Protein AF-A0A368FFS7-F1 (afdb_monomer_lite)

Foldseek 3Di:
DDDDDDDDDDDDDDDDDDDDDDDDDDDDDDDDDDPDDPPPPPDPDDPPDPPPPPPPPDDDDPDDPVSVVVNVVVVCCVLQVQLPDDPPPPDDDQDDDDDDPDDFDQDPVRDTDHPDDDDSVVVVVVVVVCCCQAQADPPRRDRQWDWDDDDPWIWIAHPRPRDIDTGDDPDDVLVVVLVVCVVVVVLVVNLVSLVVCVVRPLPSLQVCLLVVLVSLLVVDDQDDDPSSLVNNLSSLVSHPDLVVLLVSLLCSLLPDDDPNSLVSSLVSVVVSPDPVCCVPPVPSLVCCQEVSLVSLVVVLVVVVVPPDPCSVRSVVSSVVSCVSVVVRNRDDPDD

Secondary structure (DSSP, 8-state):
---------------------------PPPP-------SS-S-------GGGSS---SPPP---HHHHHHHHHHHHHHH-TTTSSS-----PPPPP----SSPSSB-TTSPBP-SS---HHHHHHHHHHHHHHHTS-TTT--S-EEEEEETTEEEEEETTT--EEEE-----HHHHHHHHHHHTT-HHHHHHHHHHHHHH-TTHHHHHHHHHHHHHHHT--SS--HHHHHHHHHHHHT---HHHHHHHHHHHHHH---HHHHHHHHHHHHHH-SHHHHHH-HHHHHHHHHHHHHHHHHHHHHHHHTT-TTHHHHHHHHHHHHHHTTTS-------

Radius of gyration: 35.47 Å; chains: 1; bounding box: 82×76×101 Å

Sequence (335 aa):
MADDDLELNLGKKKKTKKVIKLDDDEPAPTPETVADDLVTIFSLGIGIGITNLIDATRPWPDYTYDECLTLVFNIMREKNPELSGEKKKFAMKPPECIFQGTTGSIDGNNCLIVKGRFQQKHFESVLRKYIKEYVMCHTCRSSDTQLTKDTRLFFLQCQTCGSRCSVTAIKSGFTAMLLEVIEKGNYEEALSITKTANQEEGGCLTSVAPDLIYRVAYCFGNQNNIQLKLLLIRLFDLLTSVPQKYRLCYELLTLRTSPLLTEVLVNQLGFLINEEFLEVYPELWEQICNDLPLKLERRLCERLASVDEELWFAIVEAAHVLAFFDKIPFRVPYK

InterPro domains:
  IPR002735 Translation initiation factor IF2/IF5 domain [PF01873] (101-164)
  IPR002735 Translation initiation factor IF2/IF5 domain [SM00653] (87-164)
  IPR016189 Translation initiation factor IF2/IF5, N-terminal [SSF100966] (62-137)
  IPR016190 Translation initiation factor IF2/IF5, zinc-binding [SSF75689] (134-169)
  IPR045196 Translation initiation factor IF2/IF5 [PTHR23001] (101-184)

Organism: Ancylostoma caninum (NCBI:txid29170)

Structure (mmCIF, N/CA/C/O backbone):
data_AF-A0A368FFS7-F1
#
_entry.id   AF-A0A368FFS7-F1
#
loop_
_atom_site.group_PDB
_atom_site.id
_atom_site.type_symbol
_atom_site.label_atom_id
_atom_site.label_alt_id
_atom_site.label_comp_id
_atom_site.label_asym_id
_atom_site.label_entity_id
_atom_site.label_seq_id
_atom_site.pdbx_PDB_ins_code
_atom_site.Cartn_x
_atom_site.Cartn_y
_atom_site.Cartn_z
_atom_site.occupancy
_atom_site.B_iso_or_equiv
_atom_site.auth_seq_id
_atom_site.auth_comp_id
_atom_site.auth_asym_id
_atom_site.auth_atom_id
_atom_site.pdbx_PDB_model_num
ATOM 1 N N . MET A 1 1 ? 16.318 53.739 11.684 1.00 37.59 1 MET A N 1
ATOM 2 C CA . MET A 1 1 ? 16.386 52.331 11.242 1.00 37.59 1 MET A CA 1
ATOM 3 C C . MET A 1 1 ? 17.695 51.823 11.811 1.00 37.59 1 MET A C 1
ATOM 5 O O . MET A 1 1 ? 18.722 52.318 11.383 1.00 37.59 1 MET A O 1
ATOM 9 N N . ALA A 1 2 ? 17.659 51.345 13.052 1.00 39.91 2 ALA A N 1
ATOM 10 C CA . ALA A 1 2 ? 17.318 49.975 13.448 1.00 39.91 2 ALA A CA 1
ATOM 11 C C . ALA A 1 2 ? 18.608 49.154 13.471 1.00 39.91 2 ALA A C 1
ATOM 13 O O . ALA A 1 2 ? 19.102 48.837 12.403 1.00 39.91 2 ALA A O 1
ATOM 14 N N . ASP A 1 3 ? 19.116 48.911 14.679 1.00 33.38 3 ASP A N 1
ATOM 15 C CA . ASP A 1 3 ? 19.899 47.735 15.054 1.00 33.38 3 ASP A CA 1
ATOM 16 C C . ASP A 1 3 ? 19.721 47.535 16.568 1.00 33.38 3 ASP A C 1
ATOM 18 O O . ASP A 1 3 ? 19.991 48.429 17.376 1.00 33.38 3 ASP A O 1
ATOM 22 N N . ASP A 1 4 ? 19.135 46.383 16.890 1.00 33.06 4 ASP A N 1
ATOM 23 C CA . ASP A 1 4 ? 18.976 45.789 18.213 1.00 33.06 4 ASP A CA 1
ATOM 24 C C . ASP A 1 4 ? 20.326 45.260 18.711 1.00 33.06 4 ASP A C 1
ATOM 26 O O . ASP A 1 4 ? 21.101 44.728 17.924 1.00 33.06 4 ASP A O 1
ATOM 30 N N . ASP A 1 5 ? 20.577 45.358 20.018 1.00 36.53 5 ASP A N 1
ATOM 31 C CA . ASP A 1 5 ? 20.986 44.213 20.842 1.00 36.53 5 ASP A CA 1
ATOM 32 C C . ASP A 1 5 ? 21.226 44.664 22.295 1.00 36.53 5 ASP A C 1
ATOM 34 O O . ASP A 1 5 ? 22.020 45.566 22.561 1.00 36.53 5 ASP A O 1
ATOM 38 N N . LEU A 1 6 ? 20.523 44.023 23.239 1.00 34.59 6 LEU A N 1
ATOM 39 C CA . LEU A 1 6 ? 21.085 43.320 24.408 1.00 34.59 6 LEU A CA 1
ATOM 40 C C . LEU A 1 6 ? 20.101 43.241 25.597 1.00 34.59 6 LEU A C 1
ATOM 42 O O . LEU A 1 6 ? 19.745 44.224 26.240 1.00 34.59 6 LEU A O 1
ATOM 46 N N . GLU A 1 7 ? 19.784 41.983 25.916 1.00 32.44 7 GLU A N 1
ATOM 47 C CA . GLU A 1 7 ? 19.538 41.426 27.254 1.00 32.44 7 GLU A CA 1
ATOM 48 C C . GLU A 1 7 ? 18.187 41.675 27.954 1.00 32.44 7 GLU A C 1
ATOM 50 O O . GLU A 1 7 ? 18.021 42.542 28.809 1.00 32.44 7 GLU A O 1
ATOM 55 N N . LEU A 1 8 ? 17.252 40.737 27.741 1.00 30.16 8 LEU A N 1
ATOM 56 C CA . LEU A 1 8 ? 16.171 40.446 28.689 1.00 30.16 8 LEU A CA 1
ATOM 57 C C . LEU A 1 8 ? 16.499 39.198 29.521 1.00 30.16 8 LEU A C 1
ATOM 59 O O . LEU A 1 8 ? 16.330 38.053 29.101 1.00 30.16 8 LEU A O 1
ATOM 63 N N . ASN A 1 9 ? 16.942 39.457 30.750 1.00 29.38 9 ASN A N 1
ATOM 64 C CA . ASN A 1 9 ? 17.103 38.497 31.837 1.00 29.38 9 ASN A CA 1
ATOM 65 C C . ASN A 1 9 ? 15.743 37.888 32.244 1.00 29.38 9 ASN A C 1
ATOM 67 O O . ASN A 1 9 ? 14.930 38.535 32.909 1.00 29.38 9 ASN A O 1
ATOM 71 N N . LEU A 1 10 ? 15.497 36.617 31.916 1.00 30.02 10 LEU A N 1
ATOM 72 C CA . LEU A 1 10 ? 14.365 35.856 32.458 1.00 30.02 10 LEU A CA 1
ATOM 73 C C . LEU A 1 10 ? 14.773 35.155 33.760 1.00 30.02 10 LEU A C 1
ATOM 75 O O . LEU A 1 10 ? 15.212 34.004 33.789 1.00 30.02 10 LEU A O 1
ATOM 79 N N . GLY A 1 11 ? 14.599 35.879 34.866 1.00 29.64 11 GLY A N 1
ATOM 80 C CA . GLY A 1 11 ? 14.743 35.358 36.221 1.00 29.64 11 GLY A CA 1
ATOM 81 C C . GLY A 1 11 ? 13.764 34.213 36.524 1.00 29.64 11 GLY A C 1
ATOM 82 O O . GLY A 1 11 ? 12.558 34.299 36.291 1.00 29.64 11 GLY A O 1
ATOM 83 N N . LYS A 1 12 ? 14.302 33.132 37.096 1.00 31.38 12 LYS A N 1
ATOM 84 C CA . LYS A 1 12 ? 13.586 31.932 37.553 1.00 31.38 12 LYS A CA 1
ATOM 85 C C . LYS A 1 12 ? 12.517 32.289 38.601 1.00 31.38 12 LYS A C 1
ATOM 87 O O . LYS A 1 12 ? 12.856 32.686 39.713 1.00 31.38 12 LYS A O 1
ATOM 92 N N . LYS A 1 13 ? 11.233 32.046 38.307 1.00 30.70 13 LYS A N 1
ATOM 93 C CA . LYS A 1 13 ? 10.156 32.006 39.318 1.00 30.70 13 LYS A CA 1
ATOM 94 C C . LYS A 1 13 ? 9.684 30.570 39.560 1.00 30.70 13 LYS A C 1
ATOM 96 O O . LYS A 1 13 ? 9.057 29.949 38.707 1.00 30.70 13 LYS A O 1
ATOM 101 N N . LYS A 1 14 ? 9.975 30.070 40.768 1.00 29.23 14 LYS A N 1
ATOM 102 C CA . LYS A 1 14 ? 9.338 28.906 41.413 1.00 29.23 14 LYS A CA 1
ATOM 103 C C . LYS A 1 14 ? 7.809 29.030 41.313 1.00 29.23 14 LYS A C 1
ATOM 105 O O . LYS A 1 14 ? 7.256 30.013 41.800 1.00 29.23 14 LYS A O 1
ATOM 110 N N . LYS A 1 15 ? 7.121 28.026 40.760 1.00 27.72 15 LYS A N 1
ATOM 111 C CA . LYS A 1 15 ? 5.670 27.851 40.950 1.00 27.72 15 LYS A CA 1
ATOM 112 C C . LYS A 1 15 ? 5.426 26.964 42.169 1.00 27.72 15 LYS A C 1
ATOM 114 O O . LYS A 1 15 ? 5.742 25.778 42.171 1.00 27.72 15 LYS A O 1
ATOM 119 N N . THR A 1 16 ? 4.888 27.579 43.211 1.00 26.72 16 THR A N 1
ATOM 120 C CA . THR A 1 16 ? 4.425 26.960 44.453 1.00 26.72 16 THR A CA 1
ATOM 121 C C . THR A 1 16 ? 3.081 26.255 44.230 1.00 26.72 16 THR A C 1
ATOM 123 O O . THR A 1 16 ? 2.231 26.751 43.491 1.00 26.72 16 THR A O 1
ATOM 126 N N . LYS A 1 17 ? 2.897 25.102 44.888 1.00 26.06 17 LYS A N 1
ATOM 127 C CA . LYS A 1 17 ? 1.634 24.351 45.017 1.00 26.06 17 LYS A CA 1
ATOM 128 C C . LYS A 1 17 ? 0.468 25.268 45.417 1.00 26.06 17 LYS A C 1
ATOM 130 O O . LYS A 1 17 ? 0.598 26.014 46.383 1.00 26.06 17 LYS A O 1
ATOM 135 N N . LYS A 1 18 ? -0.695 25.107 44.775 1.00 25.66 18 LYS A N 1
ATOM 136 C CA . LYS A 1 18 ? -1.997 25.447 45.370 1.00 25.66 18 LYS A CA 1
ATOM 137 C C . LYS A 1 18 ? -2.808 24.168 45.553 1.00 25.66 18 LYS A C 1
ATOM 139 O O . LYS A 1 18 ? -3.292 23.584 44.592 1.00 25.66 18 LYS A O 1
ATOM 144 N N . VAL A 1 19 ? -2.888 23.748 46.810 1.00 24.98 19 VAL A N 1
ATOM 145 C CA . VAL A 1 19 ? -3.969 22.931 47.358 1.00 24.98 19 VAL A CA 1
ATOM 146 C C . VAL A 1 19 ? -5.092 23.915 47.680 1.00 24.98 19 VAL A C 1
ATOM 148 O O . VAL A 1 19 ? -4.827 24.927 48.325 1.00 24.98 19 VAL A O 1
ATOM 151 N N . ILE A 1 20 ? -6.310 23.651 47.217 1.00 29.11 20 ILE A N 1
ATOM 152 C CA . ILE A 1 20 ? -7.513 24.317 47.717 1.00 29.11 20 ILE A CA 1
ATOM 153 C C . ILE A 1 20 ? -8.359 23.209 48.337 1.00 29.11 20 ILE A C 1
ATOM 155 O O . ILE A 1 20 ? -8.826 22.320 47.631 1.00 29.11 20 ILE A O 1
ATOM 159 N N . LYS A 1 21 ? -8.459 23.247 49.666 1.00 23.83 21 LYS A N 1
ATOM 160 C CA . LYS A 1 21 ? -9.537 22.638 50.439 1.00 23.83 21 LYS A CA 1
ATOM 161 C C . LYS A 1 21 ? -10.537 23.751 50.735 1.00 23.83 21 LYS A C 1
ATOM 163 O O . LYS A 1 21 ? -10.102 24.831 51.132 1.00 23.83 21 LYS A O 1
ATOM 168 N N . LEU A 1 22 ? -11.819 23.472 50.567 1.00 28.78 22 LEU A N 1
ATOM 169 C CA . LEU A 1 22 ? -12.886 24.110 51.324 1.00 28.78 22 LEU A CA 1
ATOM 170 C C . LEU A 1 22 ? -13.799 22.968 51.764 1.00 28.78 22 LEU A C 1
ATOM 172 O O . LEU A 1 22 ? -14.363 22.268 50.924 1.00 28.78 22 LEU A O 1
ATOM 176 N N . ASP A 1 23 ? -13.787 22.741 53.070 1.00 28.31 23 ASP A N 1
ATOM 177 C CA . ASP A 1 23 ? -14.760 21.952 53.806 1.00 28.31 23 ASP A CA 1
ATOM 178 C C . ASP A 1 23 ? -16.012 22.834 53.971 1.00 28.31 23 ASP A C 1
ATOM 180 O O . ASP A 1 23 ? -15.867 24.006 54.310 1.00 28.31 23 ASP A O 1
ATOM 184 N N . ASP A 1 24 ? -17.201 22.284 53.732 1.00 28.52 24 ASP A N 1
ATOM 185 C CA . ASP A 1 24 ? -18.453 22.734 54.349 1.00 28.52 24 ASP A CA 1
ATOM 186 C C . ASP A 1 24 ? -19.295 21.474 54.595 1.00 28.52 24 ASP A C 1
ATOM 188 O O . ASP A 1 24 ? -19.676 20.754 53.667 1.00 28.52 24 ASP A O 1
ATOM 192 N N . ASP A 1 25 ? -19.456 21.181 55.881 1.00 29.89 25 ASP A N 1
ATOM 193 C CA . ASP A 1 25 ? -20.206 20.080 56.475 1.00 29.89 25 ASP A CA 1
ATOM 194 C C . ASP A 1 25 ? -21.653 20.527 56.766 1.00 29.89 25 ASP A C 1
ATOM 196 O O . ASP A 1 25 ? -21.901 21.699 57.047 1.00 29.89 25 ASP A O 1
ATOM 200 N N . GLU A 1 26 ? -22.547 19.534 56.792 1.00 31.12 26 GLU A N 1
ATOM 201 C CA . GLU A 1 26 ? -23.946 19.518 57.272 1.00 31.12 26 GLU A CA 1
ATOM 202 C C . GLU A 1 26 ? -25.104 20.120 56.432 1.00 31.12 26 GLU A C 1
ATOM 204 O O . GLU A 1 26 ? -25.014 21.213 55.880 1.00 31.12 26 GLU A O 1
ATOM 209 N N . PRO A 1 27 ? -26.307 19.498 56.486 1.00 32.31 27 PRO A N 1
ATOM 210 C CA . PRO A 1 27 ? -26.568 18.058 56.470 1.00 32.31 27 PRO A CA 1
ATOM 211 C C . PRO A 1 27 ? -27.643 17.653 55.440 1.00 32.31 27 PRO A C 1
ATOM 213 O O . PRO A 1 27 ? -28.450 18.444 54.952 1.00 32.31 27 PRO A O 1
ATOM 216 N N . ALA A 1 28 ? -27.657 16.355 55.138 1.00 29.44 28 ALA A N 1
ATOM 217 C CA . ALA A 1 28 ? -28.712 15.684 54.391 1.00 29.44 28 ALA A CA 1
ATOM 218 C C . ALA A 1 28 ? -30.070 15.769 55.119 1.00 29.44 28 ALA A C 1
ATOM 220 O O . ALA A 1 28 ? -30.101 15.635 56.345 1.00 29.44 28 ALA A O 1
ATOM 221 N N . PRO A 1 29 ? -31.203 15.885 54.403 1.00 29.61 29 PRO A N 1
ATOM 222 C CA . PRO A 1 29 ? -32.498 15.617 55.004 1.00 29.61 29 PRO A CA 1
ATOM 223 C C . PRO A 1 29 ? -32.665 14.101 55.198 1.00 29.61 29 PRO A C 1
ATOM 225 O O . PRO A 1 29 ? -32.623 13.314 54.250 1.00 29.61 29 PRO A O 1
ATOM 228 N N . THR A 1 30 ? -32.824 13.703 56.456 1.00 28.00 30 THR A N 1
ATOM 229 C CA . THR A 1 30 ? -33.355 12.410 56.900 1.00 28.00 30 THR A CA 1
ATOM 230 C C . THR A 1 30 ? -34.881 12.352 56.706 1.00 28.00 30 THR A C 1
ATOM 232 O O . THR A 1 30 ? -35.508 13.369 56.407 1.00 28.00 30 THR A O 1
ATOM 235 N N . PRO A 1 31 ? -35.479 11.149 56.769 1.00 31.89 31 PRO A N 1
ATOM 236 C CA . PRO A 1 31 ? -36.656 10.792 55.995 1.00 31.89 31 PRO A CA 1
ATOM 237 C C . PRO A 1 31 ? -37.945 11.198 56.705 1.00 31.89 31 PRO A C 1
ATOM 239 O O . PRO A 1 31 ? -38.172 10.823 57.855 1.00 31.89 31 PRO A O 1
ATOM 242 N N . GLU A 1 32 ? -38.832 11.885 55.991 1.00 27.42 32 GLU A N 1
ATOM 243 C CA . GLU A 1 32 ? -40.229 11.953 56.400 1.00 27.42 32 GLU A CA 1
ATOM 244 C C . GLU A 1 32 ? -40.938 10.669 55.968 1.00 27.42 32 GLU A C 1
ATOM 246 O O . GLU A 1 32 ? -41.076 10.335 54.791 1.00 27.42 32 GLU A O 1
ATOM 251 N N . THR A 1 33 ? -41.356 9.917 56.977 1.00 30.56 33 THR A N 1
ATOM 252 C CA . THR A 1 33 ? -42.301 8.816 56.880 1.00 30.56 33 THR A CA 1
ATOM 253 C C . THR A 1 33 ? -43.654 9.330 56.390 1.00 30.56 33 THR A C 1
ATOM 255 O O . THR A 1 33 ? -44.398 9.935 57.157 1.00 30.56 33 THR A O 1
ATOM 258 N N . VAL A 1 34 ? -44.009 9.001 55.153 1.00 28.45 34 VAL A N 1
ATOM 259 C CA . VAL A 1 34 ? -45.397 8.718 54.771 1.00 28.45 34 VAL A CA 1
ATOM 260 C C . VAL A 1 34 ? -45.412 7.332 54.145 1.00 28.45 34 VAL A C 1
ATOM 262 O O . VAL A 1 34 ? -45.118 7.132 52.969 1.00 28.45 34 VAL A O 1
ATOM 265 N N . ALA A 1 35 ? -45.652 6.350 55.009 1.00 29.34 35 ALA A N 1
ATOM 266 C CA . ALA A 1 35 ? -46.140 5.058 54.580 1.00 29.34 35 ALA A CA 1
ATOM 267 C C . ALA A 1 35 ? -47.535 5.238 53.963 1.00 29.34 35 ALA A C 1
ATOM 269 O O . ALA A 1 35 ? -48.304 6.090 54.405 1.00 29.34 35 ALA A O 1
ATOM 270 N N . ASP A 1 36 ? -47.808 4.379 52.985 1.00 33.38 36 ASP A N 1
ATOM 271 C CA . ASP A 1 36 ? -49.132 3.986 52.509 1.00 33.38 36 ASP A CA 1
ATOM 272 C C . ASP A 1 36 ? -49.937 5.038 51.733 1.00 33.38 36 ASP A C 1
ATOM 274 O O . ASP A 1 36 ? -50.800 5.699 52.291 1.00 33.38 36 ASP A O 1
ATOM 278 N N . ASP A 1 37 ? -49.694 5.125 50.413 1.00 31.56 37 ASP A N 1
ATOM 279 C CA . ASP A 1 37 ? -50.786 5.248 49.420 1.00 31.56 37 ASP A CA 1
ATOM 280 C C . ASP A 1 37 ? -50.329 5.100 47.947 1.00 31.56 37 ASP A C 1
ATOM 282 O O . ASP A 1 37 ? -50.633 5.912 47.075 1.00 31.56 37 ASP A O 1
ATOM 286 N N . LEU A 1 38 ? -49.613 4.015 47.614 1.00 35.81 38 LEU A N 1
ATOM 287 C CA . LEU A 1 38 ? -49.393 3.622 46.205 1.00 35.81 38 LEU A CA 1
ATOM 288 C C . LEU A 1 38 ? -50.050 2.285 45.830 1.00 35.81 38 LEU A C 1
ATOM 290 O O . LEU A 1 38 ? -49.645 1.628 44.874 1.00 35.81 38 LEU A O 1
ATOM 294 N N . VAL A 1 39 ? -51.100 1.898 46.559 1.00 37.59 39 VAL A N 1
ATOM 295 C CA . VAL A 1 39 ? -51.976 0.769 46.192 1.00 37.59 39 VAL A CA 1
ATOM 296 C C . VAL A 1 39 ? -53.120 1.215 45.262 1.00 37.59 39 VAL A C 1
ATOM 298 O O . VAL A 1 39 ? -53.848 0.384 44.727 1.00 37.59 39 VAL A O 1
ATOM 301 N N . THR A 1 40 ? -53.228 2.508 44.940 1.00 35.12 40 THR A N 1
ATOM 302 C CA . THR A 1 40 ? -54.403 3.043 44.228 1.00 35.12 40 THR A CA 1
ATOM 303 C C . THR A 1 40 ? -54.058 3.821 42.956 1.00 35.12 40 THR A C 1
ATOM 305 O O . THR A 1 40 ? -54.685 4.825 42.647 1.00 35.12 40 THR A O 1
ATOM 308 N N . ILE A 1 41 ? -53.102 3.332 42.156 1.00 34.38 41 ILE A N 1
ATOM 309 C CA . ILE A 1 41 ? -53.074 3.597 40.699 1.00 34.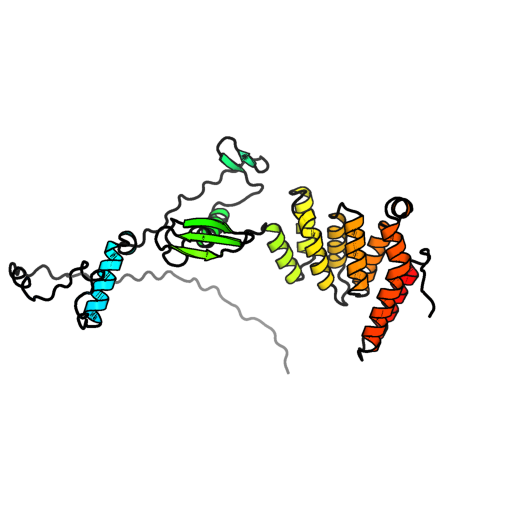38 41 ILE A CA 1
ATOM 310 C C . ILE A 1 41 ? -52.924 2.262 39.954 1.00 34.38 41 ILE A C 1
ATOM 312 O O . ILE A 1 41 ? -52.051 2.057 39.121 1.00 34.38 41 ILE A O 1
ATOM 316 N N . PHE A 1 42 ? -53.803 1.314 40.288 1.00 32.84 42 PHE A N 1
ATOM 317 C CA . PHE A 1 42 ? -53.992 0.060 39.552 1.00 32.84 42 PHE A CA 1
ATOM 318 C C . PHE A 1 42 ? -55.331 0.044 38.790 1.00 32.84 42 PHE A C 1
ATOM 320 O O . PHE A 1 42 ? -55.920 -1.010 38.566 1.00 32.84 42 PHE A O 1
ATOM 327 N N . SER A 1 43 ? -55.874 1.212 38.416 1.00 33.31 43 SER A N 1
ATOM 328 C CA . SER A 1 43 ? -57.173 1.301 37.718 1.00 33.31 43 SER A CA 1
ATOM 329 C C . SER A 1 43 ? -57.355 2.530 36.813 1.00 33.31 43 SER A C 1
ATOM 331 O O . SER A 1 43 ? -58.467 3.025 36.660 1.00 33.31 43 SER A O 1
ATOM 333 N N . LEU A 1 44 ? -56.301 2.985 36.131 1.00 32.00 44 LEU A N 1
ATOM 334 C CA . LEU A 1 44 ? -56.488 3.709 34.867 1.00 32.00 44 LEU A CA 1
ATOM 335 C C . LEU A 1 44 ? -56.294 2.713 33.729 1.00 32.00 44 LEU A C 1
ATOM 337 O O . LEU A 1 44 ? -55.186 2.413 33.294 1.00 32.00 44 LEU A O 1
ATOM 341 N N . GLY A 1 45 ? -57.416 2.123 33.323 1.00 36.97 45 GLY A N 1
ATOM 342 C CA . GLY A 1 45 ? -57.486 1.252 32.170 1.00 36.97 45 GLY A CA 1
ATOM 343 C C . GLY A 1 45 ? -57.159 2.023 30.901 1.00 36.97 45 GLY A C 1
ATOM 344 O O . GLY A 1 45 ? -57.966 2.821 30.453 1.00 36.97 45 GLY A O 1
ATOM 345 N N . ILE A 1 46 ? -56.004 1.724 30.320 1.00 36.53 46 ILE A N 1
ATOM 346 C CA . ILE A 1 46 ? -55.791 1.493 28.890 1.00 36.53 46 ILE A CA 1
ATOM 347 C C . ILE A 1 46 ? -54.659 0.465 28.839 1.00 36.53 46 ILE A C 1
ATOM 349 O O . ILE A 1 46 ? -53.635 0.613 29.501 1.00 36.53 46 ILE A O 1
ATOM 353 N N . GLY A 1 47 ? -54.877 -0.637 28.123 1.00 40.84 47 GLY A N 1
ATOM 354 C CA . GLY A 1 47 ? -53.938 -1.750 28.029 1.00 40.84 47 GLY A CA 1
ATOM 355 C C . GLY A 1 47 ? -52.649 -1.367 27.307 1.00 40.84 47 GLY A C 1
ATOM 356 O O . GLY A 1 47 ? -52.489 -1.670 26.126 1.00 40.84 47 GLY A O 1
ATOM 357 N N . ILE A 1 48 ? -51.702 -0.771 28.030 1.00 43.12 48 ILE A N 1
ATOM 358 C CA . ILE A 1 48 ? -50.304 -0.612 27.612 1.00 43.12 48 ILE A CA 1
ATOM 359 C C . ILE A 1 48 ? -49.594 -1.952 27.867 1.00 43.12 48 ILE A C 1
ATOM 361 O O . ILE A 1 48 ? -48.691 -2.087 28.687 1.00 43.12 48 ILE A O 1
ATOM 365 N N . GLY A 1 49 ? -50.102 -2.998 27.219 1.00 43.12 49 GLY A N 1
ATOM 366 C CA . GLY A 1 49 ? -49.515 -4.326 27.214 1.00 43.12 49 GLY A CA 1
ATOM 367 C C . GLY A 1 49 ? -48.598 -4.458 26.008 1.00 43.12 49 GLY A C 1
ATOM 368 O O . GLY A 1 49 ? -49.037 -4.288 24.871 1.00 43.12 49 GLY A O 1
ATOM 369 N N . ILE A 1 50 ? -47.342 -4.822 26.264 1.00 46.69 50 ILE A N 1
ATOM 370 C CA . ILE A 1 50 ? -46.290 -5.177 25.289 1.00 46.69 50 ILE A CA 1
ATOM 371 C C . ILE A 1 50 ? -46.776 -6.221 24.248 1.00 46.69 50 ILE A C 1
ATOM 373 O O . ILE A 1 50 ? -46.186 -6.383 23.184 1.00 46.69 50 ILE A O 1
ATOM 377 N N . THR A 1 51 ? -47.895 -6.894 24.519 1.00 48.78 51 THR A N 1
ATOM 378 C CA . THR A 1 51 ? -48.494 -7.976 23.732 1.00 48.78 51 THR A CA 1
ATOM 379 C C . THR A 1 51 ? -49.338 -7.541 22.528 1.00 48.78 51 THR A C 1
ATOM 381 O O . THR A 1 51 ? -49.720 -8.401 21.744 1.00 48.78 51 THR A O 1
ATOM 384 N N . ASN A 1 52 ? -49.638 -6.251 22.337 1.00 50.81 52 ASN A N 1
ATOM 385 C CA . ASN A 1 52 ? -50.633 -5.822 21.335 1.00 50.81 52 ASN A CA 1
ATOM 386 C C . ASN A 1 52 ? -50.060 -5.323 19.994 1.00 50.81 52 ASN A C 1
ATOM 388 O O . ASN A 1 52 ? -50.823 -4.865 19.150 1.00 50.81 52 ASN A O 1
ATOM 392 N N . LEU A 1 53 ? -48.744 -5.401 19.762 1.00 52.12 53 LEU A N 1
ATOM 393 C CA . LEU A 1 53 ? -48.143 -4.843 18.538 1.00 52.12 53 LEU A CA 1
ATOM 394 C C . LEU A 1 53 ? -48.222 -5.760 17.301 1.00 52.12 53 LEU A C 1
ATOM 396 O O . LEU A 1 53 ? -47.961 -5.291 16.197 1.00 52.12 53 LEU A O 1
ATOM 400 N N . ILE A 1 54 ? -48.550 -7.049 17.467 1.00 49.53 54 ILE A N 1
ATOM 401 C CA . ILE A 1 54 ? -48.481 -8.054 16.384 1.00 49.53 54 ILE A CA 1
ATOM 402 C C . ILE A 1 54 ? -49.881 -8.493 15.900 1.00 49.53 54 ILE A C 1
ATOM 404 O O . ILE A 1 54 ? -50.031 -8.844 14.734 1.00 49.53 54 ILE A O 1
ATOM 408 N N . ASP A 1 55 ? -50.927 -8.352 16.724 1.00 47.53 55 ASP A N 1
ATOM 409 C CA . ASP A 1 55 ? -52.304 -8.777 16.408 1.00 47.53 55 ASP A CA 1
ATOM 410 C C . ASP A 1 55 ? -53.248 -7.585 16.144 1.00 47.53 55 ASP A C 1
ATOM 412 O O . ASP A 1 55 ? -54.303 -7.431 16.767 1.00 47.53 55 ASP A O 1
ATOM 416 N N . ALA A 1 56 ? -52.878 -6.697 15.218 1.00 49.56 56 ALA A N 1
ATOM 417 C CA . ALA A 1 56 ? -53.647 -5.488 14.909 1.00 49.56 56 ALA A CA 1
ATOM 418 C C . ALA A 1 56 ? -54.939 -5.784 14.111 1.00 49.56 56 ALA A C 1
ATOM 420 O O . ALA A 1 56 ? -55.055 -5.468 12.931 1.00 49.56 56 ALA A O 1
ATOM 421 N N . THR A 1 57 ? -55.946 -6.375 14.762 1.00 51.28 57 THR A N 1
ATOM 422 C CA . THR A 1 57 ? -57.346 -6.370 14.282 1.00 51.28 57 THR A CA 1
ATOM 423 C C . THR A 1 57 ? -58.143 -5.176 14.826 1.00 51.28 57 THR A C 1
ATOM 425 O O . THR A 1 57 ? -59.310 -5.001 14.481 1.00 51.28 57 THR A O 1
ATOM 428 N N . ARG A 1 58 ? -57.539 -4.349 15.691 1.00 52.75 58 ARG A N 1
ATOM 429 C CA . ARG A 1 58 ? -58.150 -3.151 16.290 1.00 52.75 58 ARG A CA 1
ATOM 430 C C . ARG A 1 58 ? -57.423 -1.881 15.826 1.00 52.75 58 ARG A C 1
ATOM 432 O O . ARG A 1 58 ? -56.222 -1.955 15.569 1.00 52.75 58 ARG A O 1
ATOM 439 N N . PRO A 1 59 ? -58.126 -0.736 15.714 1.00 59.78 59 PRO A N 1
ATOM 440 C CA . PRO A 1 59 ? -57.498 0.542 15.394 1.00 59.78 59 PRO A CA 1
ATOM 441 C C . PRO A 1 59 ? -56.420 0.883 16.428 1.00 59.78 59 PRO A C 1
ATOM 443 O O . PRO A 1 59 ? -56.606 0.654 17.625 1.00 59.78 59 PRO A O 1
ATOM 446 N N . TRP A 1 60 ? -55.286 1.388 15.940 1.00 60.56 60 TRP A N 1
ATOM 447 C CA . TRP A 1 60 ? -54.142 1.758 16.766 1.00 60.56 60 TRP A CA 1
ATOM 448 C C . TRP A 1 60 ? -54.552 2.852 17.761 1.00 60.56 60 TRP A C 1
ATOM 450 O O . TRP A 1 60 ? -55.180 3.824 17.342 1.00 60.56 60 TRP A O 1
ATOM 460 N N . PRO A 1 61 ? -54.237 2.708 19.059 1.00 69.69 61 PRO A N 1
ATOM 461 C CA . PRO A 1 61 ? -54.444 3.780 20.024 1.00 69.69 61 PRO A CA 1
ATOM 462 C C . PRO A 1 61 ? -53.619 5.018 19.650 1.00 69.69 61 PRO A C 1
ATOM 464 O O . PRO A 1 61 ? -52.464 4.886 19.239 1.00 69.69 61 PRO A O 1
ATOM 467 N N . ASP A 1 62 ? -54.188 6.208 19.842 1.00 74.44 62 ASP A N 1
ATOM 468 C CA . ASP A 1 62 ? -53.463 7.474 19.708 1.00 74.44 62 ASP A CA 1
ATOM 469 C C . ASP A 1 62 ? -52.547 7.664 20.925 1.00 74.44 62 ASP A C 1
ATOM 471 O O . ASP A 1 62 ? -52.929 8.256 21.933 1.00 74.44 62 ASP A O 1
ATOM 475 N N . TYR A 1 63 ? -51.339 7.108 20.854 1.00 74.38 63 TYR A N 1
ATOM 476 C CA . TYR A 1 63 ? -50.328 7.279 21.894 1.00 74.38 63 TYR A CA 1
ATOM 477 C C . TYR A 1 63 ? -49.772 8.706 21.895 1.00 74.38 63 TYR A C 1
ATOM 479 O O . TYR A 1 63 ? -49.430 9.262 20.847 1.00 74.38 63 TYR A O 1
ATOM 487 N N . THR A 1 64 ? -49.590 9.277 23.083 1.00 85.44 64 THR A N 1
ATOM 488 C CA . THR A 1 64 ? -48.823 10.519 23.236 1.00 85.44 64 THR A CA 1
ATOM 489 C C . THR A 1 64 ? -47.320 10.261 23.058 1.00 85.44 64 THR A C 1
ATOM 491 O O . THR A 1 64 ? -46.845 9.126 23.169 1.00 85.44 64 THR A O 1
ATOM 494 N N . TYR A 1 65 ? -46.541 11.314 22.774 1.00 85.06 65 TYR A N 1
ATOM 495 C CA . TYR A 1 65 ? -45.085 11.197 22.603 1.00 85.06 65 TYR A CA 1
ATOM 496 C C . TYR A 1 65 ? -44.402 10.574 23.836 1.00 85.06 65 TYR A C 1
ATOM 498 O O . TYR A 1 65 ? -43.549 9.698 23.688 1.00 85.06 65 TYR A O 1
ATOM 506 N N . ASP A 1 66 ? -44.820 10.962 25.044 1.00 84.00 66 ASP A N 1
ATOM 507 C CA . ASP A 1 66 ? -44.234 10.487 26.305 1.00 84.00 66 ASP A CA 1
ATOM 508 C C . ASP A 1 66 ? -44.555 9.008 26.590 1.00 84.00 66 ASP A C 1
ATOM 510 O O . ASP A 1 66 ? -43.698 8.249 27.060 1.00 84.00 66 ASP A O 1
ATOM 514 N N . GLU A 1 67 ? -45.766 8.559 26.249 1.00 83.88 67 GLU A N 1
ATOM 515 C CA . GLU A 1 67 ? -46.161 7.148 26.339 1.00 83.88 67 GLU A CA 1
ATOM 516 C C . GLU A 1 67 ? -45.401 6.288 25.324 1.00 83.88 67 GLU A C 1
ATOM 518 O O . GLU A 1 67 ? -44.880 5.229 25.687 1.00 83.88 67 GLU A O 1
ATOM 523 N N . CYS A 1 68 ? -45.259 6.767 24.080 1.00 85.38 68 CYS A N 1
ATOM 524 C CA . CYS A 1 68 ? -44.423 6.119 23.065 1.00 85.38 68 CYS A CA 1
ATOM 525 C C . CYS A 1 68 ? -42.977 5.974 23.546 1.00 85.38 68 CYS A C 1
ATOM 527 O O . CYS A 1 68 ? -42.368 4.913 23.407 1.00 85.38 68 CYS A O 1
ATOM 529 N N . LEU A 1 69 ? -42.426 7.035 24.133 1.00 86.62 69 LEU A N 1
ATOM 530 C CA . LEU A 1 69 ? -41.052 7.070 24.615 1.00 86.62 69 LEU A CA 1
ATOM 531 C C . LEU A 1 69 ? -40.852 6.071 25.765 1.00 86.62 69 LEU A C 1
ATOM 533 O O . LEU A 1 69 ? -39.888 5.305 25.750 1.00 86.62 69 LEU A O 1
ATOM 537 N N . THR A 1 70 ? -41.800 5.992 26.700 1.00 83.69 70 THR A N 1
ATOM 538 C CA . THR A 1 70 ? -41.771 5.037 27.822 1.00 83.69 70 THR A CA 1
ATOM 539 C C . THR A 1 70 ? -41.856 3.587 27.335 1.00 83.69 70 THR A C 1
ATOM 541 O O . THR A 1 70 ? -41.092 2.732 27.789 1.00 83.69 70 THR A O 1
ATOM 544 N N . LEU A 1 71 ? -42.715 3.309 26.351 1.00 83.81 71 LEU A N 1
ATOM 545 C CA . LEU A 1 71 ? -42.795 2.010 25.674 1.00 83.81 71 LEU A CA 1
ATOM 546 C C . LEU A 1 71 ? -41.458 1.627 25.034 1.00 83.81 71 LEU A C 1
ATOM 548 O O . LEU A 1 71 ? -40.955 0.528 25.268 1.00 83.81 71 LEU A O 1
ATOM 552 N N . VAL A 1 72 ? -40.849 2.542 24.277 1.00 83.62 72 VAL A N 1
ATOM 553 C CA . VAL A 1 72 ? -39.563 2.302 23.609 1.00 83.62 72 VAL A CA 1
ATOM 554 C C . VAL A 1 72 ? -38.449 2.050 24.622 1.00 83.62 72 VAL A C 1
ATOM 556 O O . VAL A 1 72 ? -37.678 1.106 24.446 1.00 83.62 72 VAL A O 1
ATOM 559 N N . PHE A 1 73 ? -38.369 2.826 25.705 1.00 81.69 73 PHE A N 1
ATOM 560 C CA . PHE A 1 73 ? -37.372 2.594 26.751 1.00 81.69 73 PHE A CA 1
ATOM 561 C C . PHE A 1 73 ? -37.572 1.246 27.447 1.00 81.69 73 PHE A C 1
ATOM 563 O O . PHE A 1 73 ? -36.589 0.550 27.698 1.00 81.69 73 PHE A O 1
ATOM 570 N N . ASN A 1 74 ? -38.812 0.825 27.695 1.00 80.38 74 ASN A N 1
ATOM 571 C CA . ASN A 1 74 ? -39.094 -0.487 28.278 1.00 80.38 74 ASN A CA 1
ATOM 572 C C . ASN A 1 74 ? -38.690 -1.631 27.336 1.00 80.38 74 ASN A C 1
ATOM 574 O O . ASN A 1 74 ? -37.995 -2.550 27.770 1.00 80.38 74 ASN A O 1
ATOM 578 N N . ILE A 1 75 ? -38.998 -1.525 26.038 1.00 81.94 75 ILE A N 1
ATOM 579 C CA . ILE A 1 75 ? -38.538 -2.481 25.015 1.00 81.94 75 ILE A CA 1
ATOM 580 C C . ILE A 1 75 ? -37.006 -2.503 24.949 1.00 81.94 75 ILE A C 1
ATOM 582 O O . ILE A 1 75 ? -36.400 -3.571 24.859 1.00 81.94 75 ILE A O 1
ATOM 586 N N . MET A 1 76 ? -36.359 -1.337 25.030 1.00 72.94 76 MET A N 1
ATOM 587 C CA . MET A 1 76 ? -34.900 -1.227 25.008 1.00 72.94 76 MET A CA 1
ATOM 588 C C . MET A 1 76 ? -34.261 -1.929 26.214 1.00 72.94 76 MET A C 1
ATOM 590 O O . MET A 1 76 ? -33.235 -2.587 26.056 1.00 72.94 76 MET A O 1
ATOM 594 N N . ARG A 1 77 ? -34.877 -1.845 27.399 1.00 70.62 77 ARG A N 1
ATOM 595 C CA . ARG A 1 77 ? -34.423 -2.536 28.618 1.00 70.62 77 ARG A CA 1
ATOM 596 C C . ARG A 1 77 ? -34.652 -4.044 28.561 1.00 70.62 77 ARG A C 1
ATOM 598 O O . ARG A 1 77 ? -33.784 -4.798 28.987 1.00 70.62 77 ARG A O 1
ATOM 605 N N . GLU A 1 78 ? -35.792 -4.474 28.030 1.00 71.56 78 GLU A N 1
ATOM 606 C CA . GLU A 1 78 ? -36.179 -5.886 27.959 1.00 71.56 78 GLU A CA 1
ATOM 607 C C . GLU A 1 78 ? -35.380 -6.650 26.892 1.00 71.56 78 GLU A C 1
ATOM 609 O O . GLU A 1 78 ? -34.919 -7.765 27.130 1.00 71.56 78 GLU A O 1
ATOM 614 N N . LYS A 1 79 ? -35.153 -6.036 25.722 1.00 69.12 79 LYS A N 1
ATOM 615 C CA . LYS A 1 79 ? -34.392 -6.641 24.616 1.00 69.12 79 LYS A CA 1
ATOM 616 C C . LYS A 1 79 ? -32.880 -6.486 24.753 1.00 69.12 79 LYS A C 1
ATOM 618 O O . LYS A 1 79 ? -32.154 -7.272 24.156 1.00 69.12 79 LYS A O 1
ATOM 623 N N . ASN A 1 80 ? -32.402 -5.500 25.512 1.00 66.38 80 ASN A N 1
ATOM 624 C CA . ASN A 1 80 ? -30.976 -5.267 25.752 1.00 66.38 80 ASN A CA 1
ATOM 625 C C . ASN A 1 80 ? -30.699 -4.982 27.240 1.00 66.38 80 ASN A C 1
ATOM 627 O O . ASN A 1 80 ? -30.347 -3.853 27.603 1.00 66.38 80 ASN A O 1
ATOM 631 N N . PRO A 1 81 ? -30.797 -6.000 28.115 1.00 64.75 81 PRO A N 1
ATOM 632 C CA . PRO A 1 81 ? -30.578 -5.831 29.552 1.00 64.75 81 PRO A CA 1
ATOM 633 C C . PRO A 1 81 ? -29.170 -5.309 29.895 1.00 64.75 81 PRO A C 1
ATOM 635 O O . PRO A 1 81 ? -29.005 -4.588 30.877 1.00 64.75 81 PRO A O 1
ATOM 638 N N . GLU A 1 82 ? -28.161 -5.579 29.058 1.00 59.44 82 GLU A N 1
ATOM 639 C CA . GLU A 1 82 ? -26.792 -5.069 29.246 1.00 59.44 82 GLU A CA 1
ATOM 640 C C . GLU A 1 82 ? -26.588 -3.597 28.846 1.00 59.44 82 GLU A C 1
ATOM 642 O O . GLU A 1 82 ? -25.595 -2.986 29.241 1.00 59.44 82 GLU A O 1
ATOM 647 N N . LEU A 1 83 ? -27.514 -3.000 28.088 1.00 57.72 83 LEU A N 1
ATOM 648 C CA . LEU A 1 83 ? -27.424 -1.601 27.648 1.00 57.72 83 LEU A CA 1
ATOM 649 C C . LEU A 1 83 ? -28.017 -0.625 28.683 1.00 57.72 83 LEU A C 1
ATOM 651 O O . LEU A 1 83 ? -27.735 0.571 28.635 1.00 57.72 83 LEU A O 1
ATOM 655 N N . SER A 1 84 ? -28.830 -1.135 29.616 1.00 54.31 84 SER A N 1
ATOM 656 C CA . SER A 1 84 ? -29.536 -0.350 30.638 1.00 54.31 84 SER A CA 1
ATOM 657 C C . SER A 1 84 ? -28.794 -0.241 31.979 1.00 54.31 84 SER A C 1
ATOM 659 O O . SER A 1 84 ? -29.264 0.476 32.864 1.00 54.31 84 SER A O 1
ATOM 661 N N . GLY A 1 85 ? -27.677 -0.952 32.149 1.00 57.03 85 GLY A N 1
ATOM 662 C CA . GLY A 1 85 ? -26.805 -0.861 33.324 1.00 57.03 85 GLY A CA 1
ATOM 663 C C . GLY A 1 85 ? -25.595 0.045 33.086 1.00 57.03 85 GLY A C 1
ATOM 664 O O . GLY A 1 85 ? -25.290 0.405 31.947 1.00 57.03 85 GLY A O 1
ATOM 665 N N . GLU A 1 86 ? -24.888 0.411 34.164 1.00 55.28 86 GLU A N 1
ATOM 666 C CA . GLU A 1 86 ? -23.591 1.095 34.086 1.00 55.28 86 GLU A CA 1
ATOM 667 C C . GLU A 1 86 ? -22.718 0.439 33.012 1.00 55.28 86 GLU A C 1
ATOM 669 O O . GLU A 1 86 ? -22.474 -0.767 33.053 1.00 55.28 86 GLU A O 1
ATOM 674 N N . LYS A 1 87 ? -22.260 1.233 32.033 1.00 58.84 87 LYS A N 1
ATOM 675 C CA . LYS A 1 87 ? -21.419 0.761 30.926 1.00 58.84 87 LYS A CA 1
ATOM 676 C C . LYS A 1 87 ? -20.270 -0.060 31.506 1.00 58.84 87 LYS A C 1
ATOM 678 O O . LYS A 1 87 ? -19.354 0.528 32.088 1.00 58.84 87 LYS A O 1
ATOM 683 N N . LYS A 1 88 ? -20.309 -1.390 31.345 1.00 58.31 88 LYS A N 1
ATOM 684 C CA . LYS A 1 88 ? -19.216 -2.275 31.760 1.00 58.31 88 LYS A CA 1
ATOM 685 C C . LYS A 1 88 ? -17.947 -1.738 31.110 1.00 58.31 88 LYS A C 1
ATOM 687 O O . LYS A 1 88 ? -17.797 -1.749 29.888 1.00 58.31 88 LYS A O 1
ATOM 692 N N . LYS A 1 89 ? -17.056 -1.169 31.922 1.00 61.59 89 LYS A N 1
ATOM 693 C CA . LYS A 1 89 ? -15.770 -0.684 31.431 1.00 61.59 89 LYS A CA 1
ATOM 694 C C . LYS A 1 89 ? -15.001 -1.922 31.001 1.00 61.59 89 LYS A C 1
ATOM 696 O O . LYS A 1 89 ? -14.713 -2.771 31.838 1.00 61.59 89 LYS A O 1
ATOM 701 N N . PHE A 1 90 ? -14.698 -2.026 29.711 1.00 66.25 90 PHE A N 1
ATOM 702 C CA . PHE A 1 90 ? -13.812 -3.065 29.204 1.00 66.25 90 PHE A CA 1
ATOM 703 C C . PHE A 1 90 ? -12.493 -3.008 29.991 1.00 66.25 90 PHE A C 1
ATOM 705 O O . PHE A 1 90 ? -11.741 -2.035 29.886 1.00 66.25 90 PHE A O 1
ATOM 712 N N . ALA A 1 91 ? -12.259 -4.013 30.834 1.00 70.06 91 ALA A N 1
ATOM 713 C CA . ALA A 1 91 ? -11.101 -4.102 31.710 1.00 70.06 91 ALA A CA 1
ATOM 714 C C . ALA A 1 91 ? -10.177 -5.198 31.179 1.00 70.06 91 ALA A C 1
ATOM 716 O O . ALA A 1 91 ? -10.398 -6.385 31.397 1.00 70.06 91 ALA A O 1
ATOM 717 N N . MET A 1 92 ? -9.147 -4.788 30.443 1.00 75.12 92 MET A N 1
ATOM 718 C CA . MET A 1 92 ? -8.099 -5.694 29.984 1.00 75.12 92 MET A CA 1
ATOM 719 C C . MET A 1 92 ? -7.069 -5.894 31.097 1.00 75.12 92 MET A C 1
ATOM 721 O O . MET A 1 92 ? -6.665 -4.921 31.740 1.00 75.12 92 MET A O 1
ATOM 725 N N . LYS A 1 93 ? -6.590 -7.129 31.284 1.00 80.06 93 LYS A N 1
ATOM 726 C CA . LYS A 1 93 ? -5.396 -7.363 32.104 1.00 80.06 93 LYS A CA 1
ATOM 727 C C . LYS A 1 93 ? -4.198 -6.656 31.440 1.00 80.06 93 LYS A C 1
ATOM 729 O O . LYS A 1 93 ? -4.008 -6.827 30.234 1.00 80.06 93 LYS A O 1
ATOM 734 N N . PRO A 1 94 ? -3.394 -5.867 32.176 1.00 81.75 94 PRO A N 1
ATOM 735 C CA . PRO A 1 94 ? -2.206 -5.234 31.613 1.00 81.75 94 PRO A CA 1
ATOM 736 C C . PRO A 1 94 ? -1.270 -6.279 30.979 1.00 81.75 94 PRO A C 1
ATOM 738 O O . PRO A 1 94 ? -1.043 -7.321 31.599 1.00 81.75 94 PRO A O 1
ATOM 741 N N . PRO A 1 95 ? -0.725 -6.034 29.772 1.00 83.75 95 PRO A N 1
ATOM 742 C CA . PRO A 1 95 ? 0.165 -6.986 29.113 1.00 83.75 95 PRO A CA 1
ATOM 743 C C . PRO A 1 95 ? 1.482 -7.086 29.886 1.00 83.75 95 PRO A C 1
ATOM 745 O O . PRO A 1 95 ? 2.101 -6.066 30.171 1.00 83.75 95 PRO A O 1
ATOM 748 N N . GLU A 1 96 ? 1.929 -8.289 30.227 1.00 83.06 96 GLU A N 1
ATOM 749 C CA . GLU A 1 96 ? 3.223 -8.511 30.880 1.00 83.06 96 GLU A CA 1
ATOM 750 C C . GLU A 1 96 ? 4.308 -8.662 29.801 1.00 83.06 96 GLU A C 1
ATOM 752 O O . GLU A 1 96 ? 4.172 -9.474 28.888 1.00 83.06 96 GLU A O 1
ATOM 757 N N . CYS A 1 97 ? 5.371 -7.856 29.865 1.00 78.75 97 CYS A N 1
ATOM 758 C CA . CYS A 1 97 ? 6.466 -7.890 28.890 1.00 78.75 97 CYS A CA 1
ATOM 759 C C . CYS A 1 97 ? 7.751 -8.353 29.579 1.00 78.75 97 CYS A C 1
ATOM 761 O O . CYS A 1 97 ? 8.201 -7.716 30.531 1.00 78.75 97 CYS A O 1
ATOM 763 N N . ILE A 1 98 ? 8.356 -9.429 29.077 1.00 78.62 98 ILE A N 1
ATOM 764 C CA . ILE A 1 98 ? 9.614 -9.988 29.586 1.00 78.62 98 ILE A CA 1
ATOM 765 C C . ILE A 1 98 ? 10.659 -9.891 28.473 1.00 78.62 98 ILE A C 1
ATOM 767 O O . ILE A 1 98 ? 10.348 -10.101 27.303 1.00 78.62 98 ILE A O 1
ATOM 771 N N . PHE A 1 99 ? 11.899 -9.548 28.823 1.00 72.56 99 PHE A N 1
ATOM 772 C CA . PHE A 1 99 ? 12.993 -9.506 27.857 1.00 72.56 99 PHE A CA 1
ATOM 773 C C . PHE A 1 99 ? 13.548 -10.915 27.623 1.00 72.56 99 PHE A C 1
ATOM 775 O O . PHE A 1 99 ? 13.995 -11.570 28.563 1.00 72.56 99 PHE A O 1
ATOM 782 N N . GLN A 1 100 ? 13.550 -11.358 26.368 1.00 66.88 100 GLN A N 1
ATOM 783 C CA . GLN A 1 100 ? 14.185 -12.600 25.928 1.00 66.88 100 GLN A CA 1
ATOM 784 C C . GLN A 1 100 ? 15.145 -12.302 24.771 1.00 66.88 100 GLN A C 1
ATOM 786 O O . GLN A 1 100 ? 14.902 -11.411 23.961 1.00 66.88 100 GLN A O 1
ATOM 791 N N . GLY A 1 101 ? 16.264 -13.028 24.717 1.00 60.88 101 GLY A N 1
ATOM 792 C CA . GLY A 1 101 ? 17.310 -12.850 23.700 1.00 60.88 101 GLY A CA 1
ATOM 793 C C . GLY A 1 101 ? 17.034 -13.553 22.366 1.00 60.88 101 GLY A C 1
ATOM 794 O O . GLY A 1 101 ? 17.924 -13.609 21.522 1.00 60.88 101 GLY A O 1
ATOM 795 N N . THR A 1 102 ? 15.846 -14.130 22.183 1.00 57.78 102 THR A N 1
ATOM 796 C CA . THR A 1 102 ? 15.468 -14.917 21.006 1.00 57.78 102 THR A CA 1
ATOM 797 C C . THR A 1 102 ? 14.727 -14.070 19.974 1.00 57.78 102 THR A C 1
ATOM 799 O O . THR A 1 102 ? 14.014 -13.117 20.286 1.00 57.78 102 THR A O 1
ATOM 802 N N . THR A 1 103 ? 14.933 -14.400 18.704 1.00 51.81 103 THR A N 1
ATOM 803 C CA . THR A 1 103 ? 14.314 -13.718 17.570 1.00 51.81 103 THR A CA 1
ATOM 804 C C . THR A 1 103 ? 12.898 -14.245 17.323 1.00 51.81 103 THR A C 1
ATOM 806 O O . THR A 1 103 ? 12.633 -15.434 17.450 1.00 51.81 103 THR A O 1
ATOM 809 N N . GLY A 1 104 ? 11.984 -13.320 17.017 1.00 60.78 104 GLY A N 1
ATOM 810 C CA . GLY A 1 104 ? 10.537 -13.493 17.142 1.00 60.78 104 GLY A CA 1
ATOM 811 C C . GLY A 1 104 ? 9.898 -14.701 16.450 1.00 60.78 104 GLY A C 1
ATOM 812 O O . GLY A 1 104 ? 10.139 -14.969 15.276 1.00 60.78 104 GLY A O 1
ATOM 813 N N . SER A 1 105 ? 9.046 -15.373 17.226 1.00 70.44 105 SER A N 1
ATOM 814 C CA . SER A 1 105 ? 8.102 -16.445 16.898 1.00 70.44 105 SER A CA 1
ATOM 815 C C . SER A 1 105 ? 7.101 -16.551 18.065 1.00 70.44 105 SER A C 1
ATOM 817 O O . SER A 1 105 ? 7.283 -15.915 19.106 1.00 70.44 105 SER A O 1
ATOM 819 N N . ILE A 1 106 ? 6.042 -17.343 17.919 1.00 77.38 106 ILE A N 1
ATOM 820 C CA . ILE A 1 106 ? 5.239 -17.790 19.063 1.00 77.38 106 ILE A CA 1
ATOM 821 C C . ILE A 1 106 ? 6.023 -18.918 19.754 1.00 77.38 106 ILE A C 1
ATOM 823 O O . ILE A 1 106 ? 6.487 -19.839 19.082 1.00 77.38 106 ILE A O 1
ATOM 827 N N . ASP A 1 107 ? 6.229 -18.809 21.066 1.00 78.50 107 ASP A N 1
ATOM 828 C CA . ASP A 1 107 ? 6.878 -19.842 21.884 1.00 78.50 107 ASP A CA 1
ATOM 829 C C . ASP A 1 107 ? 5.947 -21.052 22.102 1.00 78.50 107 ASP A C 1
ATOM 831 O O . ASP A 1 107 ? 4.732 -20.949 21.925 1.00 78.50 107 ASP A O 1
ATOM 835 N N . GLY A 1 108 ? 6.480 -22.184 22.573 1.00 77.88 108 GLY A N 1
ATOM 836 C CA . GLY A 1 108 ? 5.695 -23.380 22.921 1.00 77.88 108 GLY A CA 1
ATOM 837 C C . GLY A 1 108 ? 4.621 -23.137 23.993 1.00 77.88 108 GLY A C 1
ATOM 838 O O . GLY A 1 108 ? 3.650 -23.884 24.079 1.00 77.88 108 GLY A O 1
ATOM 839 N N . ASN A 1 109 ? 4.751 -22.049 24.758 1.00 80.88 109 ASN A N 1
ATOM 840 C CA . ASN A 1 109 ? 3.769 -21.593 25.744 1.00 80.88 109 ASN A CA 1
ATOM 841 C C . ASN A 1 109 ? 2.765 -20.561 25.189 1.00 80.88 109 ASN A C 1
ATOM 843 O O . ASN A 1 109 ? 2.098 -19.877 25.964 1.00 80.88 109 ASN A O 1
ATOM 847 N N . ASN A 1 110 ? 2.661 -20.402 23.864 1.00 80.94 110 ASN A N 1
ATOM 848 C CA . ASN A 1 110 ? 1.835 -19.386 23.195 1.00 80.94 110 ASN A CA 1
ATOM 849 C C . ASN A 1 110 ? 2.180 -17.930 23.575 1.00 80.94 110 ASN A C 1
ATOM 851 O O . ASN A 1 110 ? 1.360 -17.022 23.423 1.00 80.94 110 ASN A O 1
ATOM 855 N N . CYS A 1 111 ? 3.402 -17.684 24.050 1.00 82.06 111 CYS A N 1
ATOM 856 C CA . CYS A 1 111 ? 3.908 -16.337 24.289 1.00 82.06 111 CYS A CA 1
ATOM 857 C C . CYS A 1 111 ? 4.446 -15.740 22.985 1.00 82.06 111 CYS A C 1
ATOM 859 O O . CYS A 1 111 ? 5.180 -16.395 22.247 1.00 82.06 111 CYS A O 1
ATOM 861 N N . LEU A 1 112 ? 4.106 -14.481 22.707 1.00 83.19 112 LEU A N 1
ATOM 862 C CA . LEU A 1 112 ? 4.620 -13.766 21.544 1.00 83.19 112 LEU A CA 1
ATOM 863 C C . LEU A 1 112 ? 6.036 -13.247 21.827 1.00 83.19 112 LEU A C 1
ATOM 865 O O . LEU A 1 112 ? 6.213 -12.375 22.680 1.00 83.19 112 LEU A O 1
ATOM 869 N N . ILE A 1 113 ? 7.029 -13.730 21.079 1.00 81.62 113 ILE A N 1
ATOM 870 C CA . ILE A 1 113 ? 8.393 -13.197 21.111 1.00 81.62 113 ILE A CA 1
ATOM 871 C C . ILE A 1 113 ? 8.494 -12.111 20.036 1.00 81.62 113 ILE A C 1
ATOM 873 O O . ILE A 1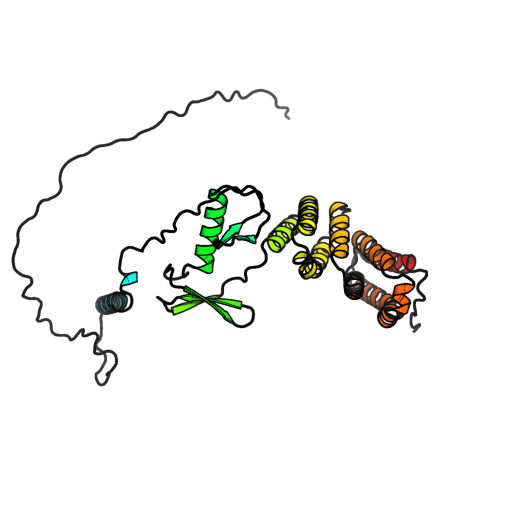 113 ? 8.328 -12.378 18.846 1.00 81.62 113 ILE A O 1
ATOM 877 N N . VAL A 1 114 ? 8.765 -10.871 20.447 1.00 77.56 114 VAL A N 1
ATOM 878 C CA . VAL A 1 114 ? 8.903 -9.717 19.544 1.00 77.56 114 VAL A CA 1
ATOM 879 C C . VAL A 1 114 ? 10.360 -9.266 19.525 1.00 77.56 114 VAL A C 1
ATOM 881 O O . VAL A 1 114 ? 10.958 -9.050 20.577 1.00 77.56 114 VAL A O 1
ATOM 884 N N . LYS A 1 115 ? 10.936 -9.093 18.329 1.00 75.69 115 LYS A N 1
ATOM 885 C CA . LYS A 1 115 ? 12.302 -8.573 18.172 1.00 75.69 115 LYS A CA 1
ATOM 886 C C . LYS A 1 115 ? 12.353 -7.097 18.564 1.00 75.69 115 LYS A C 1
ATOM 888 O O . LYS A 1 115 ? 11.707 -6.278 17.923 1.00 75.69 115 LYS A O 1
ATOM 893 N N . GLY A 1 116 ? 13.153 -6.753 19.571 1.00 73.69 116 GLY A N 1
ATOM 894 C CA . GLY A 1 116 ? 13.446 -5.365 19.936 1.00 73.69 116 GLY A CA 1
ATOM 895 C C . GLY A 1 116 ? 13.292 -5.069 21.426 1.00 73.69 116 GLY A C 1
ATOM 896 O O . GLY A 1 116 ? 12.851 -5.900 22.216 1.00 73.69 116 GLY A O 1
ATOM 897 N N . ARG A 1 117 ? 13.684 -3.855 21.828 1.00 76.12 117 ARG A N 1
ATOM 898 C CA . ARG A 1 117 ? 13.506 -3.359 23.201 1.00 76.12 117 ARG A CA 1
ATOM 899 C C . ARG A 1 117 ? 12.287 -2.452 23.256 1.00 76.12 117 ARG A C 1
ATOM 901 O O . ARG A 1 117 ? 12.356 -1.290 22.866 1.00 76.12 117 ARG A O 1
ATOM 908 N N . PHE A 1 118 ? 11.188 -2.971 23.787 1.00 81.88 118 PHE A N 1
ATOM 909 C CA . PHE A 1 118 ? 9.944 -2.224 23.927 1.00 81.88 118 PHE A CA 1
ATOM 910 C C . PHE A 1 118 ? 9.530 -2.122 25.389 1.00 81.88 118 PHE A C 1
ATOM 912 O O . PHE A 1 118 ? 9.643 -3.074 26.158 1.00 81.88 118 PHE A O 1
ATOM 919 N N . GLN A 1 119 ? 9.032 -0.949 25.771 1.00 81.75 119 GLN A N 1
ATOM 920 C CA . GLN A 1 119 ? 8.413 -0.752 27.075 1.00 81.75 119 GLN A CA 1
ATOM 921 C C . GLN A 1 119 ? 6.960 -1.234 27.043 1.00 81.75 119 GLN A C 1
ATOM 923 O O . GLN A 1 119 ? 6.281 -1.103 26.024 1.00 81.75 119 GLN A O 1
ATOM 928 N N . GLN A 1 120 ? 6.448 -1.689 28.190 1.00 83.88 120 GLN A N 1
ATOM 929 C CA . GLN A 1 120 ? 5.052 -2.118 28.360 1.00 83.88 120 GLN A CA 1
ATOM 930 C C . GLN A 1 120 ? 4.042 -1.067 27.861 1.00 83.88 120 GLN A C 1
ATOM 932 O O . GLN A 1 120 ? 3.049 -1.398 27.216 1.00 83.88 120 GLN A O 1
ATOM 937 N N . LYS A 1 121 ? 4.344 0.221 28.079 1.00 84.12 121 LYS A N 1
ATOM 938 C CA . LYS A 1 121 ? 3.519 1.353 27.627 1.00 84.12 121 LYS A CA 1
ATOM 939 C C . LYS A 1 121 ? 3.306 1.384 26.110 1.00 84.12 121 LYS A C 1
ATOM 941 O O . LYS A 1 121 ? 2.247 1.804 25.651 1.00 84.12 121 LYS A O 1
ATOM 946 N N . HIS A 1 122 ? 4.294 0.948 25.326 1.00 83.75 122 HIS A N 1
ATOM 947 C CA . HIS A 1 122 ? 4.176 0.922 23.867 1.00 83.75 122 HIS A CA 1
ATOM 948 C C . HIS A 1 122 ? 3.161 -0.134 23.423 1.00 83.75 122 HIS A C 1
ATOM 950 O O . HIS A 1 122 ? 2.277 0.171 22.622 1.00 83.75 122 HIS A O 1
ATOM 956 N N . PHE A 1 123 ? 3.219 -1.333 24.006 1.00 85.69 123 PHE A N 1
ATOM 957 C CA . PHE A 1 123 ? 2.251 -2.392 23.723 1.00 85.69 123 PHE A CA 1
ATOM 958 C C . PHE A 1 123 ? 0.842 -2.027 24.180 1.00 85.69 123 PHE A C 1
ATOM 960 O O . PHE A 1 123 ? -0.108 -2.247 23.434 1.00 85.69 123 PHE A O 1
ATOM 967 N N . GLU A 1 124 ? 0.695 -1.404 25.352 1.00 87.25 124 GLU A N 1
ATOM 968 C CA . GLU A 1 124 ? -0.613 -0.938 25.820 1.00 87.25 124 GLU A CA 1
ATOM 969 C C . GLU A 1 124 ? -1.248 0.052 24.829 1.00 87.25 124 GLU A C 1
ATOM 971 O O . GLU A 1 124 ? -2.429 -0.063 24.498 1.00 87.25 124 GLU A O 1
ATOM 976 N N . SER A 1 125 ? -0.459 0.997 24.307 1.00 86.75 125 SER A N 1
ATOM 977 C CA . SER A 1 125 ? -0.928 1.982 23.327 1.00 86.75 125 SER A CA 1
ATOM 978 C C . SER A 1 125 ? -1.410 1.326 22.028 1.00 86.75 125 SER A C 1
ATOM 980 O O . SER A 1 125 ? -2.482 1.666 21.518 1.00 86.75 125 SER A O 1
ATOM 982 N N . VAL A 1 126 ? -0.656 0.351 21.510 1.00 86.12 126 VAL A N 1
ATOM 983 C CA . VAL A 1 126 ? -1.013 -0.383 20.285 1.00 86.12 126 VAL A CA 1
ATOM 984 C C . VAL A 1 126 ? -2.260 -1.241 20.500 1.00 86.12 126 VAL A C 1
ATOM 986 O O . VAL A 1 126 ? -3.199 -1.156 19.707 1.00 86.12 126 VAL A O 1
ATOM 989 N N . LEU A 1 127 ? -2.323 -1.998 21.599 1.00 88.69 127 LEU A N 1
ATOM 990 C CA . LEU A 1 127 ? -3.485 -2.825 21.940 1.00 88.69 127 LEU A CA 1
ATOM 991 C C . LEU A 1 127 ? -4.746 -1.977 22.109 1.00 88.69 127 LEU A C 1
ATOM 993 O O . LEU A 1 127 ? -5.801 -2.332 21.591 1.00 88.69 127 LEU A O 1
ATOM 997 N N . ARG A 1 128 ? -4.642 -0.814 22.760 1.00 88.12 128 ARG A N 1
ATOM 998 C CA . ARG A 1 128 ? -5.776 0.102 22.936 1.00 88.12 128 ARG A CA 1
ATOM 999 C C . ARG A 1 128 ? -6.336 0.594 21.599 1.00 88.12 128 ARG A C 1
ATOM 1001 O O . ARG A 1 128 ? -7.555 0.687 21.458 1.00 88.12 128 ARG A O 1
ATOM 1008 N N . LYS A 1 129 ? -5.474 0.896 20.621 1.00 87.62 129 LYS A N 1
ATOM 1009 C CA . LYS A 1 129 ? -5.903 1.260 19.259 1.00 87.62 129 LYS A CA 1
ATOM 1010 C C . LYS A 1 129 ? -6.568 0.079 18.555 1.00 87.62 129 LYS A C 1
ATOM 1012 O O . LYS A 1 129 ? -7.647 0.249 17.999 1.00 87.62 129 LYS A O 1
ATOM 1017 N N . TYR A 1 130 ? -5.966 -1.107 18.643 1.00 89.06 130 TYR A N 1
ATOM 1018 C CA . TYR A 1 130 ? -6.506 -2.319 18.031 1.00 89.06 130 TYR A CA 1
ATOM 1019 C C . TYR A 1 130 ? -7.897 -2.669 18.571 1.00 89.06 130 TYR A C 1
ATOM 1021 O O . TYR A 1 130 ? -8.823 -2.883 17.798 1.00 89.06 130 TYR A O 1
ATOM 1029 N N . ILE A 1 131 ? -8.077 -2.639 19.893 1.00 89.62 131 ILE A N 1
ATOM 1030 C CA . ILE A 1 131 ? -9.362 -2.930 20.541 1.00 89.62 131 ILE A CA 1
ATOM 1031 C C . ILE A 1 131 ? -10.436 -1.936 20.099 1.00 89.62 131 ILE A C 1
ATOM 1033 O O . ILE A 1 131 ? -11.568 -2.326 19.829 1.00 89.62 131 ILE A O 1
ATOM 1037 N N . LYS A 1 132 ? -10.091 -0.651 19.999 1.00 88.75 132 LYS A N 1
ATOM 1038 C CA . LYS A 1 132 ? -11.042 0.385 19.591 1.00 88.75 132 LYS A CA 1
ATOM 1039 C C . LYS A 1 132 ? -11.542 0.209 18.158 1.00 88.75 132 LYS A C 1
ATOM 1041 O O . LYS A 1 132 ? -12.710 0.482 17.915 1.00 88.75 132 LYS A O 1
ATOM 1046 N N . GLU A 1 133 ? -10.674 -0.239 17.261 1.00 88.56 133 GLU A N 1
ATOM 1047 C CA . GLU A 1 133 ? -10.971 -0.337 15.831 1.00 88.56 133 GLU A CA 1
ATOM 1048 C C . GLU A 1 133 ? -11.532 -1.714 15.428 1.00 88.56 133 GLU A C 1
ATOM 1050 O O . GLU A 1 133 ? -12.425 -1.798 14.592 1.00 88.56 133 GLU A O 1
ATOM 1055 N N . TYR A 1 134 ? -11.038 -2.802 16.029 1.00 90.25 134 TYR A N 1
ATOM 1056 C CA . TYR A 1 134 ? -11.302 -4.172 15.563 1.00 90.25 134 TYR A CA 1
ATOM 1057 C C . TYR A 1 134 ? -12.050 -5.063 16.562 1.00 90.25 134 TYR A C 1
ATOM 1059 O O . TYR A 1 134 ? -12.405 -6.180 16.201 1.00 90.25 134 TYR A O 1
ATOM 1067 N N . VAL A 1 135 ? -12.278 -4.614 17.803 1.00 90.56 135 VAL A N 1
ATOM 1068 C CA . VAL A 1 135 ? -12.929 -5.430 18.853 1.00 90.56 135 VAL A CA 1
ATOM 1069 C C . VAL A 1 135 ? -14.179 -4.753 19.408 1.00 90.56 135 VAL A C 1
ATOM 1071 O O . VAL A 1 135 ? -15.194 -5.404 19.634 1.00 90.56 135 VAL A O 1
ATOM 1074 N N . MET A 1 136 ? -14.142 -3.443 19.643 1.00 90.44 136 MET A N 1
ATOM 1075 C CA . MET A 1 136 ? -15.294 -2.723 20.176 1.00 90.44 136 MET A CA 1
ATOM 1076 C C . MET A 1 136 ? -16.281 -2.366 19.068 1.00 90.44 136 MET A C 1
ATOM 1078 O O . MET A 1 136 ? -15.927 -1.777 18.043 1.00 90.44 136 MET A O 1
ATOM 1082 N N . CYS A 1 137 ? -17.559 -2.647 19.311 1.00 90.12 137 CYS A N 1
ATOM 1083 C CA . CYS A 1 137 ? -18.619 -2.155 18.445 1.00 90.12 137 CYS A CA 1
ATOM 1084 C C . CYS A 1 137 ? -18.620 -0.617 18.425 1.00 90.12 137 CYS A C 1
ATOM 1086 O O . CYS A 1 137 ? -18.577 0.039 19.467 1.00 90.12 137 CYS A O 1
ATOM 1088 N N . HIS A 1 138 ? -18.718 -0.024 17.238 1.00 88.69 138 HIS A N 1
ATOM 1089 C CA . HIS A 1 138 ? -18.668 1.430 17.080 1.00 88.69 138 HIS A CA 1
ATOM 1090 C C . HIS A 1 138 ? -19.950 2.119 17.578 1.00 88.69 138 HIS A C 1
ATOM 1092 O O . HIS A 1 138 ? -19.906 3.279 17.987 1.00 88.69 138 HIS A O 1
ATOM 1098 N N . THR A 1 139 ? -21.070 1.391 17.607 1.00 87.31 139 THR A N 1
ATOM 1099 C CA . THR A 1 139 ? -22.379 1.895 18.042 1.00 87.31 139 THR A CA 1
ATOM 1100 C C . THR A 1 139 ? -22.585 1.722 19.546 1.00 87.31 139 THR A C 1
ATOM 1102 O O . THR A 1 139 ? -22.815 2.698 20.257 1.00 87.31 139 THR A O 1
ATOM 1105 N N . CYS A 1 140 ? -22.476 0.491 20.056 1.00 85.81 140 CYS A N 1
ATOM 1106 C CA . CYS A 1 140 ? -22.795 0.174 21.455 1.00 85.81 140 CYS A CA 1
ATOM 1107 C C . CYS A 1 140 ? -21.567 -0.005 22.364 1.00 85.81 140 CYS A C 1
ATOM 1109 O O . CYS A 1 140 ? -21.729 -0.115 23.576 1.00 85.81 140 CYS A O 1
ATOM 1111 N N . ARG A 1 141 ? -20.343 -0.003 21.811 1.00 85.88 141 ARG A N 1
ATOM 1112 C CA . ARG A 1 141 ? -19.078 -0.250 22.537 1.00 85.88 141 ARG A CA 1
ATOM 1113 C C . ARG A 1 141 ? -19.012 -1.597 23.267 1.00 85.88 141 ARG A C 1
ATOM 1115 O O . ARG A 1 141 ? -18.185 -1.748 24.163 1.00 85.88 141 ARG A O 1
ATOM 1122 N N . SER A 1 142 ? -19.845 -2.568 22.886 1.00 85.38 142 SER A N 1
ATOM 1123 C CA . SER A 1 142 ? -19.721 -3.936 23.389 1.00 85.38 142 SER A CA 1
ATOM 1124 C C . SER A 1 142 ? -18.469 -4.612 22.827 1.00 85.38 142 SER A C 1
ATOM 1126 O O . SER A 1 142 ? -18.003 -4.277 21.731 1.00 85.38 142 SER A O 1
ATOM 1128 N N . SER A 1 143 ? -17.911 -5.542 23.602 1.00 86.81 143 SER A N 1
ATOM 1129 C CA . SER A 1 143 ? -16.787 -6.398 23.202 1.00 86.81 143 SER A CA 1
ATOM 1130 C C . SER A 1 143 ? -17.215 -7.623 22.396 1.00 86.81 143 SER A C 1
ATOM 1132 O O . SER A 1 143 ? -16.364 -8.280 21.804 1.00 86.81 143 SER A O 1
ATOM 1134 N N . ASP A 1 144 ? -18.515 -7.921 22.363 1.00 89.00 144 ASP A N 1
ATOM 1135 C CA . ASP A 1 144 ? -19.063 -9.117 21.723 1.00 89.00 144 ASP A CA 1
ATOM 1136 C C . ASP A 1 144 ? -19.250 -8.863 20.227 1.00 89.00 144 ASP A C 1
ATOM 1138 O O . ASP A 1 144 ? -20.352 -8.640 19.710 1.00 89.00 144 ASP A O 1
ATOM 1142 N N . THR A 1 145 ? -18.119 -8.820 19.529 1.00 91.31 145 THR A N 1
ATOM 1143 C CA . THR A 1 145 ? -18.048 -8.638 18.084 1.00 91.31 145 THR A CA 1
ATOM 1144 C C . THR A 1 145 ? -17.263 -9.768 17.427 1.00 91.31 145 THR A C 1
ATOM 1146 O O . THR A 1 145 ? -16.392 -10.395 18.029 1.00 91.31 145 THR A O 1
ATOM 1149 N N . GLN A 1 146 ? -17.589 -10.040 16.167 1.00 92.94 146 GLN A N 1
ATOM 1150 C CA . GLN A 1 146 ? -16.938 -11.046 15.346 1.00 92.94 146 GLN A CA 1
ATOM 1151 C C . GLN A 1 146 ? -16.455 -10.415 14.043 1.00 92.94 146 GLN A C 1
ATOM 1153 O O . GLN A 1 146 ? -17.205 -9.723 13.352 1.00 92.94 146 GLN A O 1
ATOM 1158 N N . LEU A 1 147 ? -15.193 -10.666 13.698 1.00 92.00 147 LEU A N 1
ATOM 1159 C CA . LEU A 1 147 ? -14.609 -10.222 12.441 1.00 92.00 147 LEU A CA 1
ATOM 1160 C C . LEU A 1 147 ? -14.867 -11.274 11.352 1.00 92.00 147 LEU A C 1
ATOM 1162 O O . LEU A 1 147 ? -14.468 -12.428 11.486 1.00 92.00 147 LEU A O 1
ATOM 1166 N N . THR A 1 148 ? -15.521 -10.872 10.267 1.00 90.50 148 THR A N 1
ATOM 1167 C CA . THR A 1 148 ? -15.854 -11.712 9.107 1.00 90.50 148 THR A CA 1
ATOM 1168 C C . THR A 1 148 ? -15.196 -11.150 7.850 1.00 90.50 148 THR A C 1
ATOM 1170 O O . THR A 1 148 ? -15.009 -9.940 7.718 1.00 90.50 148 THR A O 1
ATOM 1173 N N . LYS A 1 149 ? -14.792 -12.023 6.923 1.00 89.38 149 LYS A N 1
ATOM 1174 C CA . LYS A 1 149 ? -14.181 -11.623 5.650 1.00 89.38 149 LYS A CA 1
ATOM 1175 C C . LYS A 1 149 ? -15.144 -11.936 4.514 1.00 89.38 149 LYS A C 1
ATOM 1177 O O . LYS A 1 149 ? -15.317 -13.102 4.178 1.00 89.38 149 LYS A O 1
ATOM 1182 N N . ASP A 1 150 ? -15.663 -10.891 3.878 1.00 86.19 150 ASP A N 1
ATOM 1183 C CA . ASP A 1 150 ? -16.466 -11.016 2.664 1.00 86.19 150 ASP A CA 1
ATOM 1184 C C . ASP A 1 150 ? -15.673 -10.450 1.489 1.00 86.19 150 ASP A C 1
ATOM 1186 O O . ASP A 1 150 ? -15.415 -9.248 1.393 1.00 86.19 150 ASP A O 1
ATOM 1190 N N . THR A 1 151 ? -15.285 -11.332 0.567 1.00 85.56 151 THR A N 1
ATOM 1191 C CA . THR A 1 151 ? -14.439 -11.030 -0.599 1.00 85.56 151 THR A CA 1
ATOM 1192 C C . THR A 1 151 ? -13.055 -10.474 -0.213 1.00 85.56 151 THR A C 1
ATOM 1194 O O . THR A 1 151 ? -12.177 -11.225 0.219 1.00 85.56 151 THR A O 1
ATOM 1197 N N . ARG A 1 152 ? -12.835 -9.165 -0.383 1.00 82.19 152 ARG A N 1
ATOM 1198 C CA . ARG A 1 152 ? -11.586 -8.438 -0.103 1.00 82.19 152 ARG A CA 1
ATOM 1199 C C . ARG A 1 152 ? -11.679 -7.545 1.138 1.00 82.19 152 ARG A C 1
ATOM 1201 O O . ARG A 1 152 ? -10.656 -7.016 1.561 1.00 82.19 152 ARG A O 1
ATOM 1208 N N . LEU A 1 153 ? -12.874 -7.362 1.698 1.00 86.12 153 LEU A N 1
ATOM 1209 C CA . LEU A 1 153 ? -13.125 -6.454 2.814 1.00 86.12 153 LEU A CA 1
ATOM 1210 C C . LEU A 1 153 ? -13.366 -7.238 4.105 1.00 86.12 153 LEU A C 1
ATOM 1212 O O . LEU A 1 153 ? -13.908 -8.346 4.093 1.00 86.12 153 LEU A O 1
ATOM 1216 N N . PHE A 1 154 ? -12.964 -6.641 5.223 1.00 89.62 154 PHE A N 1
ATOM 1217 C CA . PHE A 1 154 ? -13.244 -7.160 6.554 1.00 89.62 154 PHE A CA 1
ATOM 1218 C C . PHE A 1 154 ? -14.444 -6.421 7.145 1.00 89.62 154 PHE A C 1
ATOM 1220 O O . PHE A 1 154 ? -14.567 -5.201 7.017 1.00 89.62 154 PHE A O 1
ATOM 1227 N N . PHE A 1 155 ? -15.328 -7.164 7.798 1.00 92.44 155 PHE A N 1
ATOM 1228 C CA . PHE A 1 155 ? -16.524 -6.649 8.446 1.00 92.44 155 PHE A CA 1
ATOM 1229 C C . PHE A 1 155 ? -16.536 -7.045 9.915 1.00 92.44 155 PHE A C 1
ATOM 1231 O O . PHE A 1 155 ? -16.379 -8.214 10.258 1.00 92.44 155 PHE A O 1
ATOM 1238 N N . LEU A 1 156 ? -16.760 -6.066 10.781 1.00 92.94 156 LEU A N 1
ATOM 1239 C CA . LEU A 1 156 ? -17.003 -6.260 12.198 1.00 92.94 156 LEU A CA 1
ATOM 1240 C C . LEU A 1 156 ? -18.513 -6.374 12.428 1.00 92.94 156 LEU A C 1
ATOM 1242 O O . LEU A 1 156 ? -19.256 -5.425 12.164 1.00 92.94 156 LEU A O 1
ATOM 1246 N N . GLN A 1 157 ? -18.966 -7.529 12.904 1.00 93.75 157 GLN A N 1
ATOM 1247 C CA . GLN A 1 157 ? -20.366 -7.799 13.218 1.00 93.75 157 GLN A CA 1
ATOM 1248 C C . GLN A 1 157 ? -20.555 -7.884 14.732 1.00 93.75 157 GLN A C 1
ATOM 1250 O O . GLN A 1 157 ? -19.926 -8.700 15.399 1.00 93.75 157 GLN A O 1
ATOM 1255 N N . CYS A 1 158 ? -21.421 -7.042 15.287 1.00 92.81 158 CYS A N 1
ATOM 1256 C CA . 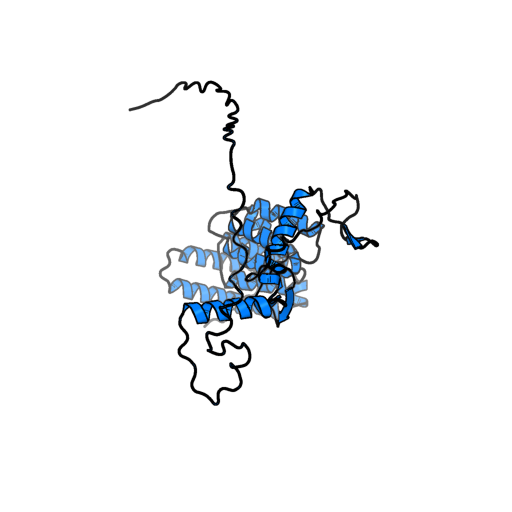CYS A 1 158 ? -21.740 -7.054 16.711 1.00 92.81 158 CYS A CA 1
ATOM 1257 C C . CYS A 1 158 ? -22.868 -8.045 17.012 1.00 92.81 158 CYS A C 1
ATOM 1259 O O . CYS A 1 158 ? -23.905 -8.012 16.352 1.00 92.81 158 CYS A O 1
ATOM 1261 N N . GLN A 1 159 ? -22.696 -8.876 18.040 1.00 89.62 159 GLN A N 1
ATOM 1262 C CA . GLN A 1 159 ? -23.717 -9.832 18.477 1.00 89.62 159 GLN A CA 1
ATOM 1263 C C . GLN A 1 159 ? -24.792 -9.183 19.363 1.00 89.62 159 GLN A C 1
ATOM 1265 O O . GLN A 1 159 ? -25.933 -9.627 19.351 1.00 89.62 159 GLN A O 1
ATOM 1270 N N . THR A 1 160 ? -24.464 -8.097 20.073 1.00 86.12 160 THR A N 1
ATOM 1271 C CA . THR A 1 160 ? -25.407 -7.391 20.959 1.00 86.12 160 THR A CA 1
ATOM 1272 C C . THR A 1 160 ? -26.402 -6.523 20.184 1.00 86.12 160 THR A C 1
ATOM 1274 O O . THR A 1 160 ? -27.605 -6.613 20.387 1.00 86.12 160 THR A O 1
ATOM 1277 N N . CYS A 1 161 ? -25.912 -5.661 19.284 1.00 86.00 161 CYS A N 1
ATOM 1278 C CA . CYS A 1 161 ? -26.758 -4.703 18.555 1.00 86.00 161 CYS A CA 1
ATOM 1279 C C . CYS A 1 161 ? -26.992 -5.068 17.082 1.00 86.00 161 CYS A C 1
ATOM 1281 O O . CYS A 1 161 ? -27.676 -4.332 16.377 1.00 86.00 161 CYS A O 1
ATOM 1283 N N . GLY A 1 162 ? -26.389 -6.155 16.588 1.00 86.31 162 GLY A N 1
ATOM 1284 C CA . GLY A 1 162 ? -26.509 -6.580 15.190 1.00 86.31 162 GLY A CA 1
ATOM 1285 C C . GLY A 1 162 ? -25.814 -5.663 14.177 1.00 86.31 162 GLY A C 1
ATOM 1286 O O . GLY A 1 162 ? -25.903 -5.911 12.976 1.00 86.31 162 GLY A O 1
ATOM 1287 N N . SER A 1 163 ? -25.117 -4.608 14.623 1.00 90.19 163 SER A N 1
ATOM 1288 C CA . SER A 1 163 ? -24.444 -3.672 13.721 1.00 90.19 163 SER A CA 1
ATOM 1289 C C . SER A 1 163 ? -23.375 -4.384 12.900 1.00 90.19 163 SER A C 1
ATOM 1291 O O . SER A 1 163 ? -22.543 -5.107 13.456 1.00 90.19 163 SER A O 1
ATOM 1293 N N . ARG A 1 164 ? -23.340 -4.099 11.600 1.00 91.62 164 ARG A N 1
ATOM 1294 C CA . ARG A 1 164 ? -22.288 -4.551 10.695 1.00 91.62 164 ARG A CA 1
ATOM 1295 C C . ARG A 1 164 ? -21.538 -3.340 10.157 1.00 91.62 164 ARG A C 1
ATOM 1297 O O . ARG A 1 164 ? -22.117 -2.520 9.450 1.00 91.62 164 ARG A O 1
ATOM 1304 N N . CYS A 1 165 ? -20.255 -3.241 10.480 1.00 89.88 165 CYS A N 1
ATOM 1305 C CA . CYS A 1 165 ? -19.392 -2.146 10.045 1.00 89.88 165 CYS A CA 1
ATOM 1306 C C . CYS A 1 165 ? -18.231 -2.701 9.220 1.00 89.88 165 CYS A C 1
ATOM 1308 O O . CYS A 1 165 ? -17.646 -3.719 9.579 1.00 89.88 165 CYS A O 1
ATOM 1310 N N . SER A 1 166 ? -17.885 -2.053 8.110 1.00 90.94 166 SER A N 1
ATOM 1311 C 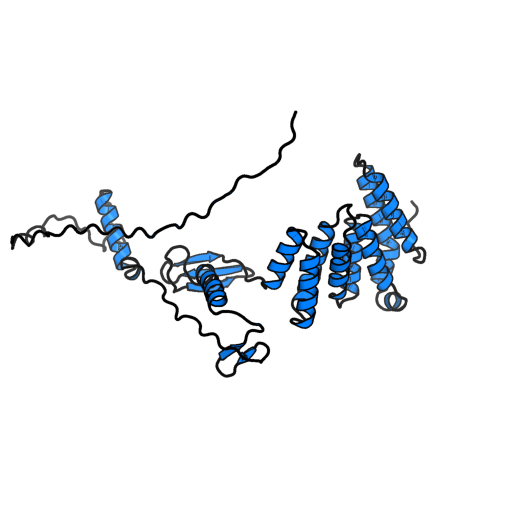CA . SER A 1 166 ? -16.653 -2.369 7.384 1.00 90.94 166 SER A CA 1
ATOM 1312 C C . SER A 1 166 ? -15.453 -1.808 8.141 1.00 90.94 166 SER A C 1
ATOM 1314 O O . SER A 1 166 ? -15.471 -0.632 8.504 1.00 90.94 166 SER A O 1
ATOM 1316 N N . VAL A 1 167 ? -14.409 -2.611 8.323 1.00 88.75 167 VAL A N 1
ATOM 1317 C CA . VAL A 1 167 ? -13.137 -2.168 8.908 1.00 88.75 167 VAL A CA 1
ATOM 1318 C C . VAL A 1 167 ? -12.033 -2.194 7.861 1.00 88.75 167 VAL A C 1
ATOM 1320 O O . VAL A 1 167 ? -12.095 -2.929 6.869 1.00 88.75 167 VAL A O 1
ATOM 1323 N N . THR A 1 168 ? -11.016 -1.360 8.066 1.00 82.62 168 THR A N 1
ATOM 1324 C CA . THR A 1 168 ? -9.870 -1.320 7.156 1.00 82.62 168 THR A CA 1
ATOM 1325 C C . THR A 1 168 ? -9.131 -2.656 7.170 1.00 82.62 168 THR A C 1
ATOM 1327 O O . THR A 1 168 ? -9.017 -3.325 8.195 1.00 82.62 168 THR A O 1
ATOM 1330 N N . ALA A 1 169 ? -8.642 -3.084 6.005 1.00 78.00 169 ALA A N 1
ATOM 1331 C CA . ALA A 1 169 ? -7.771 -4.246 5.955 1.00 78.00 169 ALA A CA 1
ATOM 1332 C C . ALA A 1 169 ? -6.475 -3.925 6.707 1.00 78.00 169 ALA A C 1
ATOM 1334 O O . ALA A 1 169 ? -5.878 -2.868 6.486 1.00 78.00 169 ALA A O 1
ATOM 1335 N N . ILE A 1 170 ? -6.033 -4.849 7.561 1.00 71.50 170 ILE A N 1
ATOM 1336 C CA . ILE A 1 170 ? -4.748 -4.741 8.250 1.00 71.50 170 ILE A CA 1
ATOM 1337 C C . ILE A 1 170 ? -3.656 -4.839 7.183 1.00 71.50 170 ILE A C 1
ATOM 1339 O O . ILE A 1 170 ? -3.287 -5.924 6.737 1.00 71.50 170 ILE A O 1
ATOM 1343 N N . LYS A 1 171 ? -3.177 -3.681 6.729 1.00 63.31 171 LYS A N 1
ATOM 1344 C CA . LYS A 1 171 ? -1.986 -3.578 5.888 1.00 63.31 171 LYS A CA 1
ATOM 1345 C C . LYS A 1 171 ? -0.776 -3.825 6.784 1.00 63.31 171 LYS A C 1
ATOM 1347 O O . LYS A 1 171 ? -0.739 -3.331 7.911 1.00 63.31 171 LYS A O 1
ATOM 1352 N N . SER A 1 172 ? 0.205 -4.581 6.302 1.00 60.94 172 SER A N 1
ATOM 1353 C CA . SER A 1 172 ? 1.495 -4.746 6.979 1.00 60.94 172 SER A CA 1
ATOM 1354 C C . SER A 1 172 ? 2.050 -3.369 7.358 1.00 60.94 172 SER A C 1
ATOM 1356 O O . SER A 1 172 ? 2.290 -2.541 6.482 1.00 60.94 172 SER A O 1
ATOM 1358 N N . GLY A 1 173 ? 2.221 -3.096 8.657 1.00 61.91 173 GLY A N 1
ATOM 1359 C CA . GLY A 1 173 ? 2.551 -1.753 9.163 1.00 61.91 173 GLY A CA 1
ATOM 1360 C C . GLY A 1 173 ? 3.823 -1.152 8.554 1.00 61.91 173 GLY A C 1
ATOM 1361 O O . GLY A 1 173 ? 3.919 0.063 8.400 1.00 61.91 173 GLY A O 1
ATOM 1362 N N . PHE A 1 174 ? 4.743 -2.010 8.113 1.00 65.62 174 PHE A N 1
ATOM 1363 C CA . PHE A 1 174 ? 5.956 -1.628 7.403 1.00 65.62 174 PHE A CA 1
ATOM 1364 C C . PHE A 1 174 ? 5.684 -0.811 6.126 1.00 65.62 174 PHE A C 1
ATOM 1366 O O . PHE A 1 174 ? 6.316 0.217 5.892 1.00 65.62 174 PHE A O 1
ATOM 1373 N N . THR A 1 175 ? 4.698 -1.213 5.318 1.00 65.50 175 THR A N 1
ATOM 1374 C CA . THR A 1 175 ? 4.391 -0.528 4.054 1.00 65.50 175 THR A CA 1
ATOM 1375 C C . THR A 1 175 ? 3.753 0.832 4.300 1.00 65.50 175 THR A C 1
ATOM 1377 O O . THR A 1 175 ? 4.033 1.777 3.578 1.00 65.50 175 THR A O 1
ATOM 1380 N N . ALA A 1 176 ? 2.912 0.949 5.332 1.00 67.88 176 ALA A N 1
ATOM 1381 C CA . ALA A 1 176 ? 2.279 2.215 5.694 1.00 67.88 176 ALA A CA 1
ATOM 1382 C C . ALA A 1 176 ? 3.307 3.233 6.211 1.00 67.88 176 ALA A C 1
ATOM 1384 O O . ALA A 1 176 ? 3.276 4.387 5.797 1.00 67.88 176 ALA A O 1
ATOM 1385 N N . MET A 1 177 ? 4.250 2.785 7.047 1.00 73.75 177 MET A N 1
ATOM 1386 C CA . MET A 1 177 ? 5.340 3.628 7.541 1.00 73.75 177 MET A CA 1
ATOM 1387 C C . MET A 1 177 ? 6.247 4.102 6.401 1.00 73.75 177 MET A C 1
ATOM 1389 O O . MET A 1 177 ? 6.547 5.288 6.309 1.00 73.75 177 MET A O 1
ATOM 1393 N N . LEU A 1 178 ? 6.647 3.199 5.500 1.00 77.12 178 LEU A N 1
ATOM 1394 C CA . LEU A 1 178 ? 7.496 3.558 4.365 1.00 77.12 178 LEU A CA 1
ATOM 1395 C C . LEU A 1 178 ? 6.802 4.558 3.424 1.00 77.12 178 LEU A C 1
ATOM 1397 O O . LEU A 1 178 ? 7.435 5.511 2.976 1.00 77.12 178 LEU A O 1
ATOM 1401 N N . LEU A 1 179 ? 5.504 4.374 3.162 1.00 77.25 179 LEU A N 1
ATOM 1402 C CA . LEU A 1 179 ? 4.716 5.296 2.339 1.00 77.25 179 LEU A CA 1
ATOM 1403 C C . LEU A 1 179 ? 4.611 6.691 2.965 1.00 77.25 179 LEU A C 1
ATOM 1405 O O . LEU A 1 179 ? 4.831 7.677 2.270 1.00 77.25 179 LEU A O 1
ATOM 1409 N N . GLU A 1 180 ? 4.348 6.780 4.270 1.00 78.94 180 GLU A N 1
ATOM 1410 C CA . GLU A 1 180 ? 4.261 8.063 4.977 1.00 78.94 180 GLU A CA 1
ATOM 1411 C C . GLU A 1 180 ? 5.590 8.840 4.923 1.00 78.94 180 GLU A C 1
ATOM 1413 O O . GLU A 1 180 ? 5.603 10.058 4.742 1.00 78.94 180 GLU A O 1
ATOM 1418 N N . VAL A 1 181 ? 6.722 8.142 5.044 1.00 81.94 181 VAL A N 1
ATOM 1419 C CA . VAL A 1 181 ? 8.061 8.748 4.967 1.00 81.94 181 VAL A CA 1
ATOM 1420 C C . VAL A 1 181 ? 8.370 9.252 3.549 1.00 81.94 181 VAL A C 1
ATOM 1422 O O . VAL A 1 181 ? 8.932 10.340 3.395 1.00 81.94 181 VAL A O 1
ATOM 1425 N N . ILE A 1 182 ? 7.962 8.504 2.516 1.00 82.19 182 ILE A N 1
ATOM 1426 C CA . ILE A 1 182 ? 8.104 8.908 1.106 1.00 82.19 182 ILE A CA 1
ATOM 1427 C C . ILE A 1 182 ? 7.247 10.146 0.807 1.00 82.19 182 ILE A C 1
ATOM 1429 O O . ILE A 1 182 ? 7.744 11.090 0.198 1.00 82.19 182 ILE A O 1
ATOM 1433 N N . GLU A 1 183 ? 5.997 10.187 1.278 1.00 80.50 183 GLU A N 1
ATOM 1434 C CA . GLU A 1 183 ? 5.094 11.337 1.092 1.00 80.50 183 GLU A CA 1
ATOM 1435 C C . GLU A 1 183 ? 5.606 12.606 1.790 1.00 80.50 183 GLU A C 1
ATOM 1437 O O . GLU A 1 183 ? 5.431 13.711 1.279 1.00 80.50 183 GLU A O 1
ATOM 1442 N N . LYS A 1 184 ? 6.300 12.460 2.926 1.00 81.50 184 LYS A N 1
ATOM 1443 C CA . LYS A 1 184 ? 6.963 13.571 3.632 1.00 81.50 184 LYS A CA 1
ATOM 1444 C C . LYS A 1 184 ? 8.280 14.020 2.985 1.00 81.50 184 LYS A C 1
ATOM 1446 O O . LYS A 1 184 ? 8.871 14.993 3.448 1.00 81.50 184 LYS A O 1
ATOM 1451 N N . GLY A 1 185 ? 8.757 13.327 1.949 1.00 80.44 185 GLY A N 1
ATOM 1452 C CA . GLY A 1 185 ? 9.999 13.651 1.241 1.00 80.44 185 GLY A CA 1
ATOM 1453 C C . GLY A 1 185 ? 11.283 13.295 1.998 1.00 80.44 185 GLY A C 1
ATOM 1454 O O . GLY A 1 185 ? 12.363 13.738 1.604 1.00 80.44 185 GLY A O 1
ATOM 1455 N N . ASN A 1 186 ? 11.204 12.496 3.069 1.00 84.94 186 ASN A N 1
ATOM 1456 C CA . ASN A 1 186 ? 12.374 12.109 3.859 1.00 84.94 186 ASN A CA 1
ATOM 1457 C C . ASN A 1 186 ? 13.012 10.812 3.322 1.00 84.94 186 ASN A C 1
ATOM 1459 O O . ASN A 1 186 ? 12.918 9.737 3.914 1.00 84.94 186 ASN A O 1
ATOM 1463 N N . TYR A 1 187 ? 13.645 10.892 2.150 1.00 83.62 187 TYR A N 1
ATOM 1464 C CA . TYR A 1 187 ? 14.132 9.705 1.430 1.00 83.62 187 TYR A CA 1
ATOM 1465 C C . TYR A 1 187 ? 15.303 8.979 2.111 1.00 83.62 187 TYR A C 1
ATOM 1467 O O . TYR A 1 187 ? 15.483 7.783 1.895 1.00 83.62 187 TYR A O 1
ATOM 1475 N N . GLU A 1 188 ? 16.084 9.667 2.946 1.00 82.88 188 GLU A N 1
ATOM 1476 C CA . GLU A 1 188 ? 17.176 9.052 3.714 1.00 82.88 188 GLU A CA 1
ATOM 1477 C C . GLU A 1 188 ? 16.633 8.059 4.752 1.00 82.88 188 GLU A C 1
ATOM 1479 O O . GLU A 1 188 ? 17.095 6.918 4.850 1.00 82.88 188 GLU A O 1
ATOM 1484 N N . GLU A 1 189 ? 15.580 8.464 5.463 1.00 82.50 189 GLU A N 1
ATOM 1485 C CA . GLU A 1 189 ? 14.864 7.604 6.397 1.00 82.50 189 GLU A CA 1
ATOM 1486 C C . GLU A 1 189 ? 14.229 6.415 5.658 1.00 82.50 189 GLU A C 1
ATOM 1488 O O . GLU A 1 189 ? 14.433 5.271 6.068 1.00 82.50 189 GLU A O 1
ATOM 1493 N N . ALA A 1 190 ? 13.578 6.640 4.508 1.00 83.19 190 ALA A N 1
ATOM 1494 C CA . ALA A 1 190 ? 13.008 5.568 3.680 1.00 83.19 190 ALA A CA 1
ATOM 1495 C C . ALA A 1 190 ? 14.068 4.552 3.205 1.00 83.19 190 ALA A C 1
ATOM 1497 O O . ALA A 1 190 ? 13.827 3.338 3.189 1.00 83.19 190 ALA A O 1
ATOM 1498 N N . LEU A 1 191 ? 15.266 5.026 2.854 1.00 83.94 191 LEU A N 1
ATOM 1499 C CA . LEU A 1 191 ? 16.386 4.171 2.467 1.00 83.94 191 LEU A CA 1
ATOM 1500 C C . LEU A 1 191 ? 16.902 3.342 3.655 1.00 83.94 191 LEU A C 1
ATOM 1502 O O . LEU A 1 191 ? 17.246 2.171 3.493 1.00 83.94 191 LEU A O 1
ATOM 1506 N N . SER A 1 192 ? 16.948 3.921 4.857 1.00 80.88 192 SER A N 1
ATOM 1507 C CA . SER A 1 192 ? 17.321 3.179 6.068 1.00 80.88 192 SER A CA 1
ATOM 1508 C C . SER A 1 192 ? 16.315 2.065 6.382 1.00 80.88 192 SER A C 1
ATOM 1510 O O . SER A 1 192 ? 16.714 0.925 6.620 1.00 80.88 192 SER A O 1
ATOM 1512 N N . ILE A 1 193 ? 15.019 2.366 6.259 1.00 79.31 193 ILE A N 1
ATOM 1513 C CA . ILE A 1 193 ? 13.905 1.448 6.521 1.00 79.31 193 ILE A CA 1
ATOM 1514 C C . ILE A 1 193 ? 13.904 0.280 5.523 1.00 79.31 193 ILE A C 1
ATOM 1516 O O . ILE A 1 193 ? 13.719 -0.876 5.896 1.00 79.31 193 ILE A O 1
ATOM 1520 N N . THR A 1 194 ? 14.153 0.550 4.241 1.00 79.56 194 THR A N 1
ATOM 1521 C CA . THR A 1 194 ? 14.251 -0.505 3.213 1.00 79.56 194 THR A CA 1
ATOM 1522 C C . THR A 1 194 ? 15.495 -1.382 3.381 1.00 79.56 194 THR A C 1
ATOM 1524 O O . THR A 1 194 ? 15.452 -2.574 3.072 1.00 79.56 194 THR A O 1
ATOM 1527 N N . LYS A 1 195 ? 16.602 -0.838 3.905 1.00 80.19 195 LYS A N 1
ATOM 1528 C CA . LYS A 1 195 ? 17.816 -1.613 4.214 1.00 80.19 195 LYS A CA 1
ATOM 1529 C C . LYS A 1 195 ? 17.613 -2.570 5.387 1.00 80.19 195 LYS A C 1
ATOM 1531 O O . LYS A 1 195 ? 18.009 -3.729 5.271 1.00 80.19 195 LYS A O 1
ATOM 1536 N N . THR A 1 196 ? 17.007 -2.111 6.481 1.00 72.19 196 THR A N 1
ATOM 1537 C CA . THR A 1 196 ? 16.748 -2.951 7.663 1.00 72.19 196 THR A CA 1
ATOM 1538 C C . THR A 1 196 ? 15.746 -4.058 7.353 1.00 72.19 196 THR A C 1
ATOM 1540 O O . THR A 1 196 ? 15.957 -5.212 7.717 1.00 72.19 196 THR A O 1
ATOM 1543 N N . ALA A 1 197 ? 14.707 -3.754 6.582 1.00 65.06 197 ALA A N 1
ATOM 1544 C CA . ALA A 1 197 ? 13.667 -4.725 6.269 1.00 65.06 197 ALA A CA 1
ATOM 1545 C C . ALA A 1 197 ? 14.145 -5.888 5.390 1.00 65.06 197 ALA A C 1
ATOM 1547 O O . ALA A 1 197 ? 13.671 -7.011 5.546 1.00 65.06 197 ALA A O 1
ATOM 1548 N N . ASN A 1 198 ? 15.145 -5.662 4.533 1.00 61.38 198 ASN A N 1
ATOM 1549 C CA . ASN A 1 198 ? 15.750 -6.739 3.749 1.00 61.38 198 ASN A CA 1
ATOM 1550 C C . ASN A 1 198 ? 16.579 -7.721 4.596 1.00 61.38 198 ASN A C 1
ATOM 1552 O O . ASN A 1 198 ? 16.829 -8.839 4.155 1.00 61.38 198 ASN A O 1
ATOM 1556 N N . GLN A 1 199 ? 17.018 -7.312 5.792 1.00 59.25 199 GLN A N 1
ATOM 1557 C CA . GLN A 1 199 ? 17.721 -8.187 6.734 1.00 59.25 199 GLN A CA 1
ATOM 1558 C C . GLN A 1 199 ? 16.749 -8.989 7.613 1.00 59.25 199 GLN A C 1
ATOM 1560 O O . GLN A 1 199 ? 17.104 -10.067 8.084 1.00 59.25 199 GLN A O 1
ATOM 1565 N N . GLU A 1 200 ? 15.533 -8.482 7.840 1.00 50.84 200 GLU A N 1
ATOM 1566 C CA . GLU A 1 200 ? 14.615 -9.026 8.847 1.00 50.84 200 GLU A CA 1
ATOM 1567 C C . GLU A 1 200 ? 13.381 -9.748 8.276 1.00 50.84 200 GLU A C 1
ATOM 1569 O O . GLU A 1 200 ? 12.893 -10.670 8.933 1.00 50.84 200 GLU A O 1
ATOM 1574 N N . GLU A 1 201 ? 12.907 -9.403 7.070 1.00 50.22 201 GLU A N 1
ATOM 1575 C CA . GLU A 1 201 ? 11.670 -9.935 6.470 1.00 50.22 201 GLU A CA 1
ATOM 1576 C C . GLU A 1 201 ? 11.804 -10.159 4.948 1.00 50.22 201 GLU A C 1
ATOM 1578 O O . GLU A 1 201 ? 11.281 -9.404 4.125 1.00 50.22 201 GLU A O 1
ATOM 1583 N N . GLY A 1 202 ? 12.485 -11.238 4.550 1.00 46.69 202 GLY A N 1
ATOM 1584 C CA . GLY A 1 202 ? 12.825 -11.572 3.154 1.00 46.69 202 GLY A CA 1
ATOM 1585 C C . GLY A 1 202 ? 11.672 -11.927 2.193 1.00 46.69 202 GLY A C 1
ATOM 1586 O O . GLY A 1 202 ? 11.888 -12.683 1.253 1.00 46.69 202 GLY A O 1
ATOM 1587 N N . GLY A 1 203 ? 10.454 -11.415 2.388 1.00 54.94 203 GLY A N 1
ATOM 1588 C CA . GLY A 1 203 ? 9.319 -11.696 1.491 1.00 54.94 203 GLY A CA 1
ATOM 1589 C C . GLY A 1 203 ? 8.194 -10.658 1.462 1.00 54.94 203 GLY A C 1
ATOM 1590 O O . GLY A 1 203 ? 7.427 -10.623 0.506 1.00 54.94 203 GLY A O 1
ATOM 1591 N N . CYS A 1 204 ? 8.090 -9.777 2.462 1.00 59.31 204 CYS A N 1
ATOM 1592 C CA . CYS A 1 204 ? 7.035 -8.756 2.495 1.00 59.31 204 CYS A CA 1
ATOM 1593 C C . CYS A 1 204 ? 7.305 -7.649 1.458 1.00 59.31 204 CYS A C 1
ATOM 1595 O O . CYS A 1 204 ? 6.450 -7.308 0.640 1.00 59.31 204 CYS A O 1
ATOM 1597 N N . LEU A 1 205 ? 8.547 -7.164 1.427 1.00 68.44 205 LEU A N 1
ATOM 1598 C CA . LEU A 1 205 ? 9.020 -6.100 0.542 1.00 68.44 205 LEU A CA 1
ATOM 1599 C C . LEU A 1 205 ? 8.918 -6.437 -0.948 1.00 68.44 205 LEU A C 1
ATOM 1601 O O . LEU A 1 205 ? 8.537 -5.578 -1.737 1.00 68.44 205 LEU A O 1
ATOM 1605 N N . THR A 1 206 ? 9.236 -7.670 -1.342 1.00 72.06 206 THR A N 1
ATOM 1606 C CA . THR A 1 206 ? 9.252 -8.079 -2.757 1.00 72.06 206 THR A CA 1
ATOM 1607 C C . THR A 1 206 ? 7.862 -8.002 -3.387 1.00 72.06 206 THR A C 1
ATOM 1609 O O . THR A 1 206 ? 7.733 -7.592 -4.537 1.00 72.06 206 THR A O 1
ATOM 1612 N N . SER A 1 207 ? 6.812 -8.307 -2.617 1.00 73.88 207 SER A N 1
ATOM 1613 C CA . SER A 1 207 ? 5.420 -8.212 -3.078 1.00 73.88 207 SER A CA 1
ATOM 1614 C C . SER A 1 207 ? 4.920 -6.771 -3.247 1.00 73.88 207 SER A C 1
ATOM 1616 O O . SER A 1 207 ? 4.026 -6.518 -4.052 1.00 73.88 207 SER A O 1
ATOM 1618 N N . VAL A 1 208 ? 5.508 -5.820 -2.515 1.00 78.56 208 VAL A N 1
ATOM 1619 C CA . VAL A 1 208 ? 5.077 -4.410 -2.474 1.00 78.56 208 VAL A CA 1
ATOM 1620 C C . VAL A 1 208 ? 5.993 -3.510 -3.313 1.00 78.56 208 VAL A C 1
ATOM 1622 O O . VAL A 1 208 ? 5.611 -2.398 -3.676 1.00 78.56 208 VAL A O 1
ATOM 1625 N N . ALA A 1 209 ? 7.182 -4.000 -3.674 1.00 82.31 209 ALA A N 1
ATOM 1626 C CA . ALA A 1 209 ? 8.182 -3.274 -4.448 1.00 82.31 209 ALA A CA 1
ATOM 1627 C C . ALA A 1 209 ? 7.630 -2.639 -5.741 1.00 82.31 209 ALA A C 1
ATOM 1629 O O . ALA A 1 209 ? 7.933 -1.467 -5.954 1.00 82.31 209 ALA A O 1
ATOM 1630 N N . PRO A 1 210 ? 6.778 -3.296 -6.560 1.00 85.25 210 PRO A N 1
ATOM 1631 C CA . PRO A 1 210 ? 6.231 -2.663 -7.763 1.00 85.25 210 PRO A CA 1
ATOM 1632 C C . PRO A 1 210 ? 5.422 -1.385 -7.480 1.00 85.25 210 PRO A C 1
ATOM 1634 O O . PRO A 1 210 ? 5.643 -0.370 -8.134 1.00 85.25 210 PRO A O 1
ATOM 1637 N N . ASP A 1 211 ? 4.528 -1.397 -6.481 1.00 82.88 211 ASP A N 1
ATOM 1638 C CA . ASP A 1 211 ? 3.709 -0.221 -6.123 1.00 82.88 211 ASP A CA 1
ATOM 1639 C C . ASP A 1 211 ? 4.583 0.922 -5.589 1.00 82.88 211 ASP A C 1
ATOM 1641 O O . ASP A 1 211 ? 4.410 2.086 -5.959 1.00 82.88 211 ASP A O 1
ATOM 1645 N N . LEU A 1 212 ? 5.580 0.581 -4.766 1.00 84.56 212 LEU A N 1
ATOM 1646 C CA . LEU A 1 212 ? 6.548 1.548 -4.252 1.00 84.56 212 LEU A CA 1
ATOM 1647 C C . LEU A 1 212 ? 7.388 2.163 -5.373 1.00 84.56 212 LEU A C 1
ATOM 1649 O O . LEU A 1 212 ? 7.621 3.366 -5.345 1.00 84.56 212 LEU A O 1
ATOM 1653 N N . ILE A 1 213 ? 7.801 1.376 -6.370 1.00 87.50 213 ILE A N 1
ATOM 1654 C CA . ILE A 1 213 ? 8.561 1.860 -7.530 1.00 87.50 213 ILE A CA 1
ATOM 1655 C C . ILE A 1 213 ? 7.760 2.915 -8.295 1.00 87.50 213 ILE A C 1
ATOM 1657 O O . ILE A 1 213 ? 8.300 3.990 -8.558 1.00 87.50 213 ILE A O 1
ATOM 1661 N N . TYR A 1 214 ? 6.476 2.669 -8.591 1.00 85.88 214 TYR A N 1
ATOM 1662 C CA . TYR A 1 214 ? 5.640 3.679 -9.248 1.00 85.88 214 TYR A CA 1
ATOM 1663 C C . TYR A 1 214 ? 5.537 4.948 -8.403 1.00 85.88 214 TYR A C 1
ATOM 1665 O O . TYR A 1 214 ? 5.804 6.038 -8.903 1.00 85.88 214 TYR A O 1
ATOM 1673 N N . ARG A 1 215 ? 5.208 4.828 -7.112 1.00 82.44 215 ARG A N 1
ATOM 1674 C CA . ARG A 1 215 ? 5.065 5.994 -6.224 1.00 82.44 215 ARG A CA 1
ATOM 1675 C C . ARG A 1 215 ? 6.354 6.804 -6.108 1.00 82.44 215 ARG A C 1
ATOM 1677 O O . ARG A 1 215 ? 6.315 8.022 -6.236 1.00 82.44 215 ARG A O 1
ATOM 1684 N N . VAL A 1 216 ? 7.492 6.136 -5.927 1.00 84.94 216 VAL A N 1
ATOM 1685 C CA . VAL A 1 216 ? 8.808 6.785 -5.862 1.00 84.94 216 VAL A CA 1
ATOM 1686 C C . VAL A 1 216 ? 9.145 7.445 -7.200 1.00 84.94 216 VAL A C 1
ATOM 1688 O O . VAL A 1 216 ? 9.633 8.572 -7.196 1.00 84.94 216 VAL A O 1
ATOM 1691 N N . ALA A 1 217 ? 8.816 6.820 -8.336 1.00 84.25 217 ALA A N 1
ATOM 1692 C CA . ALA A 1 217 ? 8.981 7.414 -9.665 1.00 84.25 217 ALA A CA 1
ATOM 1693 C C . ALA A 1 217 ? 8.147 8.700 -9.853 1.00 84.25 217 ALA A C 1
ATOM 1695 O O . ALA A 1 217 ? 8.614 9.648 -10.491 1.00 84.25 217 ALA A O 1
ATOM 1696 N N . TYR A 1 218 ? 6.950 8.786 -9.256 1.00 82.38 218 TYR A N 1
ATOM 1697 C CA . TYR A 1 218 ? 6.137 10.013 -9.263 1.00 82.38 218 TYR A CA 1
ATOM 1698 C C . TYR A 1 218 ? 6.759 11.153 -8.447 1.00 82.38 218 TYR A C 1
ATOM 1700 O O . TYR A 1 218 ? 6.580 12.320 -8.800 1.00 82.38 218 TYR A O 1
ATOM 1708 N N . CYS A 1 219 ? 7.537 10.833 -7.413 1.00 77.50 219 CYS A N 1
ATOM 1709 C CA . CYS A 1 219 ? 8.237 11.818 -6.590 1.00 77.50 219 CYS A CA 1
ATOM 1710 C C . CYS A 1 219 ? 9.465 12.439 -7.280 1.00 77.50 219 CYS A C 1
ATOM 1712 O O . CYS A 1 219 ? 9.993 13.437 -6.787 1.00 77.50 219 CYS A O 1
ATOM 1714 N N . PHE A 1 220 ? 9.929 11.895 -8.415 1.00 77.44 220 PHE A N 1
ATOM 1715 C CA . PHE A 1 220 ? 10.999 12.529 -9.188 1.00 77.44 220 PHE A CA 1
ATOM 1716 C C . PHE A 1 220 ? 10.491 13.838 -9.798 1.00 77.44 220 PHE A C 1
ATOM 1718 O O . PHE A 1 220 ? 9.659 13.832 -10.707 1.00 77.44 220 PHE A O 1
ATOM 1725 N N . GLY A 1 221 ? 11.008 14.953 -9.283 1.00 71.12 221 GLY A N 1
ATOM 1726 C CA . GLY A 1 221 ? 10.928 16.274 -9.905 1.00 71.12 221 GLY A CA 1
ATOM 1727 C C . GLY A 1 221 ? 12.231 16.640 -10.624 1.00 71.12 221 GLY A C 1
ATOM 1728 O O . GLY A 1 221 ? 13.065 15.779 -10.902 1.00 71.12 221 GLY A O 1
ATOM 1729 N N . ASN A 1 222 ? 12.431 17.936 -10.867 1.00 64.56 222 ASN A N 1
ATOM 1730 C CA . ASN A 1 222 ? 13.616 18.466 -11.562 1.00 64.56 222 ASN A CA 1
ATOM 1731 C C . ASN A 1 222 ? 14.846 18.635 -10.645 1.00 64.56 222 ASN A C 1
ATOM 1733 O O . ASN A 1 222 ? 15.929 18.982 -11.109 1.00 64.56 222 ASN A O 1
ATOM 1737 N N . GLN A 1 223 ? 14.698 18.398 -9.338 1.00 68.12 223 GLN A N 1
ATOM 1738 C CA . GLN A 1 223 ? 15.787 18.519 -8.368 1.00 68.12 223 GLN A CA 1
ATOM 1739 C C . GLN A 1 223 ? 16.575 17.212 -8.249 1.00 68.12 223 GLN A C 1
ATOM 1741 O O . GLN A 1 223 ? 16.005 16.135 -8.071 1.00 68.12 223 GLN A O 1
ATOM 1746 N N . ASN A 1 224 ? 17.905 17.313 -8.295 1.00 75.25 224 ASN A N 1
ATOM 1747 C CA . ASN A 1 224 ? 18.794 16.162 -8.185 1.00 75.25 224 ASN A CA 1
ATOM 1748 C C . ASN A 1 224 ? 18.903 15.676 -6.732 1.00 75.25 224 ASN A C 1
ATOM 1750 O O . ASN A 1 224 ? 19.745 16.148 -5.969 1.00 75.25 224 ASN A O 1
ATOM 1754 N N . ASN A 1 225 ? 18.055 14.721 -6.350 1.00 81.25 225 ASN A N 1
ATOM 1755 C CA . ASN A 1 225 ? 18.109 14.082 -5.041 1.00 81.25 225 ASN A CA 1
ATOM 1756 C C . ASN A 1 225 ? 18.787 12.704 -5.132 1.00 81.25 225 ASN A C 1
ATOM 1758 O O . ASN A 1 225 ? 18.215 11.742 -5.647 1.00 81.25 225 ASN A O 1
ATOM 1762 N N . ILE A 1 226 ? 20.009 12.605 -4.604 1.00 84.50 226 ILE A N 1
ATOM 1763 C CA . ILE A 1 226 ? 20.809 11.368 -4.624 1.00 84.50 226 ILE A CA 1
ATOM 1764 C C . ILE A 1 226 ? 20.115 10.250 -3.835 1.00 84.50 226 ILE A C 1
ATOM 1766 O O . ILE A 1 226 ? 20.105 9.101 -4.274 1.00 84.50 226 ILE A O 1
ATOM 1770 N N . GLN A 1 227 ? 19.486 10.579 -2.702 1.00 84.38 227 GLN A N 1
ATOM 1771 C CA . GLN A 1 227 ? 18.807 9.591 -1.858 1.00 84.38 227 GLN A CA 1
ATOM 1772 C C . GLN A 1 227 ? 17.598 8.983 -2.571 1.00 84.38 227 GLN A C 1
ATOM 1774 O O . GLN A 1 227 ? 17.364 7.782 -2.470 1.00 84.38 227 GLN A O 1
ATOM 1779 N N . LEU A 1 228 ? 16.879 9.787 -3.358 1.00 85.00 228 LEU A N 1
ATOM 1780 C CA . LEU A 1 228 ? 15.759 9.319 -4.174 1.00 85.00 228 LEU A CA 1
ATOM 1781 C C . LEU A 1 228 ? 16.218 8.345 -5.276 1.00 85.00 228 LEU A C 1
ATOM 1783 O O . LEU A 1 228 ? 15.592 7.302 -5.469 1.00 85.00 228 LEU A O 1
ATOM 1787 N N . LYS A 1 229 ? 17.343 8.638 -5.950 1.00 87.06 229 LYS A N 1
ATOM 1788 C CA . LYS A 1 229 ? 17.954 7.722 -6.934 1.00 87.06 229 LYS A CA 1
ATOM 1789 C C . LYS A 1 229 ? 18.351 6.394 -6.285 1.00 87.06 229 LYS A C 1
ATOM 1791 O O . LYS A 1 229 ? 18.002 5.333 -6.798 1.00 87.06 229 LYS A O 1
ATOM 1796 N N . LEU A 1 230 ? 19.038 6.450 -5.141 1.00 86.19 230 LEU A N 1
ATOM 1797 C CA . LEU A 1 230 ? 19.470 5.261 -4.399 1.00 86.19 230 LEU A CA 1
ATOM 1798 C C . LEU A 1 230 ? 18.287 4.427 -3.895 1.00 86.19 230 LEU A C 1
ATOM 1800 O O . LEU A 1 230 ? 18.345 3.200 -3.953 1.00 86.19 230 LEU A O 1
ATOM 1804 N N . LEU A 1 231 ? 17.213 5.076 -3.437 1.00 87.62 231 LEU A N 1
ATOM 1805 C CA . LEU A 1 231 ? 15.987 4.401 -3.016 1.00 87.62 231 LEU A CA 1
ATOM 1806 C C . LEU A 1 231 ? 15.348 3.649 -4.186 1.00 87.62 231 LEU A C 1
ATOM 1808 O O . LEU A 1 231 ? 15.020 2.474 -4.037 1.00 87.62 231 LEU A O 1
ATOM 1812 N N . LEU A 1 232 ? 15.221 4.289 -5.353 1.00 88.44 232 LEU A N 1
ATOM 1813 C CA . LEU A 1 232 ? 14.639 3.657 -6.537 1.00 88.44 232 LEU A CA 1
ATOM 1814 C C . LEU A 1 232 ? 15.474 2.458 -7.012 1.00 88.44 232 LEU A C 1
ATOM 1816 O O . LEU A 1 232 ? 14.917 1.383 -7.223 1.00 88.44 232 LEU A O 1
ATOM 1820 N N . ILE A 1 233 ? 16.801 2.611 -7.112 1.00 87.94 233 ILE A N 1
ATOM 1821 C CA . ILE A 1 233 ? 17.719 1.510 -7.459 1.00 87.94 233 ILE A CA 1
ATOM 1822 C C . ILE A 1 233 ? 17.541 0.350 -6.478 1.00 87.94 233 ILE A C 1
ATOM 1824 O O . ILE A 1 233 ? 17.369 -0.796 -6.888 1.00 87.94 233 ILE A O 1
ATOM 1828 N N . ARG A 1 234 ? 17.498 0.650 -5.175 1.00 86.50 234 ARG A N 1
ATOM 1829 C CA . ARG A 1 234 ? 17.339 -0.386 -4.159 1.00 86.50 234 ARG A CA 1
ATOM 1830 C C . ARG A 1 234 ? 16.005 -1.115 -4.280 1.00 86.50 234 ARG A C 1
ATOM 1832 O O . ARG A 1 234 ? 15.980 -2.323 -4.079 1.00 86.50 234 ARG A O 1
ATOM 1839 N N . LEU A 1 235 ? 14.914 -0.419 -4.599 1.00 86.56 235 LEU A N 1
ATOM 1840 C CA . LEU A 1 235 ? 13.612 -1.051 -4.822 1.00 86.56 235 LEU A CA 1
ATOM 1841 C C . LEU A 1 235 ? 13.625 -1.973 -6.049 1.00 86.56 235 LEU A C 1
ATOM 1843 O O . LEU A 1 235 ? 13.025 -3.046 -5.996 1.00 86.56 235 LEU A O 1
ATOM 1847 N N . PHE A 1 236 ? 14.340 -1.606 -7.117 1.00 86.94 236 PHE A N 1
ATOM 1848 C CA . PHE A 1 236 ? 14.545 -2.497 -8.261 1.00 86.94 236 PHE A CA 1
ATOM 1849 C C . PHE A 1 236 ? 15.361 -3.738 -7.886 1.00 86.94 236 PHE A C 1
ATOM 1851 O O . PHE A 1 236 ? 14.993 -4.832 -8.307 1.00 86.94 236 PHE A O 1
ATOM 1858 N N . ASP A 1 237 ? 16.393 -3.626 -7.044 1.00 85.62 237 ASP A N 1
ATOM 1859 C CA . ASP A 1 237 ? 17.167 -4.790 -6.573 1.00 85.62 237 ASP A CA 1
ATOM 1860 C C . ASP A 1 237 ? 16.309 -5.828 -5.832 1.00 85.62 237 ASP A C 1
ATOM 1862 O O . ASP A 1 237 ? 16.633 -7.015 -5.850 1.00 85.62 237 ASP A O 1
ATOM 1866 N N . LEU A 1 238 ? 15.209 -5.403 -5.197 1.00 83.19 238 LEU A N 1
ATOM 1867 C CA . LEU A 1 238 ? 14.271 -6.303 -4.513 1.00 83.19 238 LEU A CA 1
ATOM 1868 C C . LEU A 1 238 ? 13.498 -7.201 -5.481 1.00 83.19 238 LEU A C 1
ATOM 1870 O O . LEU A 1 238 ? 13.000 -8.253 -5.081 1.00 83.19 238 LEU A O 1
ATOM 1874 N N . LEU A 1 239 ? 13.369 -6.800 -6.7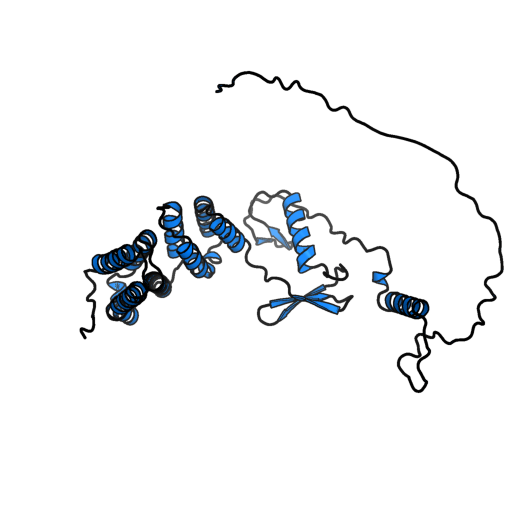45 1.00 83.06 239 LEU A N 1
ATOM 1875 C CA . LEU A 1 239 ? 12.680 -7.599 -7.746 1.00 83.06 239 LEU A CA 1
ATOM 1876 C C . LEU A 1 239 ? 13.603 -8.729 -8.217 1.00 83.06 239 LEU A C 1
ATOM 1878 O O . LEU A 1 239 ? 14.651 -8.506 -8.817 1.00 83.06 239 LEU A O 1
ATOM 1882 N N . THR A 1 240 ? 13.214 -9.974 -7.978 1.00 78.75 240 THR A N 1
ATOM 1883 C CA . THR A 1 240 ? 13.994 -11.141 -8.423 1.00 78.75 240 THR A CA 1
ATOM 1884 C C . THR A 1 240 ? 13.664 -11.549 -9.860 1.00 78.75 240 THR A C 1
ATOM 1886 O O . THR A 1 240 ? 14.485 -12.162 -10.534 1.00 78.75 240 THR A O 1
ATOM 1889 N N . SER A 1 241 ? 12.482 -11.177 -10.358 1.00 84.44 241 SER A N 1
ATOM 1890 C CA . SER A 1 241 ? 12.021 -11.510 -11.705 1.00 84.44 241 SER A CA 1
ATOM 1891 C C . SER A 1 241 ? 12.547 -10.516 -12.747 1.00 84.44 241 SER A C 1
ATOM 1893 O O . SER A 1 241 ? 12.170 -9.342 -12.753 1.00 84.44 241 SER A O 1
ATOM 1895 N N . VAL A 1 242 ? 13.386 -11.008 -13.665 1.00 83.12 242 VAL A N 1
ATOM 1896 C CA . VAL A 1 242 ? 13.931 -10.239 -14.800 1.00 83.12 242 VAL A CA 1
ATOM 1897 C C . VAL A 1 242 ? 12.819 -9.680 -15.711 1.00 83.12 242 VAL A C 1
ATOM 1899 O O . VAL A 1 242 ? 12.840 -8.475 -15.973 1.00 83.12 242 VAL A O 1
ATOM 1902 N N . PRO A 1 243 ? 11.785 -10.456 -16.109 1.00 83.56 243 PRO A N 1
ATOM 1903 C CA . PRO A 1 243 ? 10.666 -9.922 -16.893 1.00 83.56 243 PRO A CA 1
ATOM 1904 C C . PRO A 1 243 ? 9.888 -8.800 -16.196 1.00 83.56 243 PRO A C 1
ATOM 1906 O O . PRO A 1 243 ? 9.465 -7.844 -16.845 1.00 83.56 243 PRO A O 1
ATOM 1909 N N . GLN A 1 244 ? 9.700 -8.883 -14.874 1.00 84.81 244 GLN A N 1
ATOM 1910 C CA . GLN A 1 244 ? 8.994 -7.840 -14.120 1.00 84.81 244 GLN A CA 1
ATOM 1911 C C . GLN A 1 244 ? 9.808 -6.548 -14.044 1.00 84.81 244 GLN A C 1
ATOM 1913 O O . GLN A 1 244 ? 9.248 -5.471 -14.243 1.00 84.81 244 GLN A O 1
ATOM 1918 N N . LYS A 1 245 ? 11.124 -6.650 -13.811 1.00 86.88 245 LYS A N 1
ATOM 1919 C CA . LYS A 1 245 ? 12.036 -5.498 -13.855 1.00 86.88 245 LYS A CA 1
ATOM 1920 C C . LYS A 1 245 ? 11.995 -4.813 -15.218 1.00 86.88 245 LYS A C 1
ATOM 1922 O O . LYS A 1 245 ? 11.804 -3.602 -15.279 1.00 86.88 245 LYS A O 1
ATOM 1927 N N . TYR A 1 246 ? 12.107 -5.597 -16.293 1.00 86.56 246 TYR A N 1
ATOM 1928 C CA . TYR A 1 246 ? 12.021 -5.089 -17.659 1.00 86.56 246 TYR A CA 1
ATOM 1929 C C . TYR A 1 246 ? 10.703 -4.342 -17.893 1.00 86.56 246 TYR A C 1
ATOM 1931 O O . TYR A 1 246 ? 10.716 -3.181 -18.301 1.00 86.56 246 TYR A O 1
ATOM 1939 N N . ARG A 1 247 ? 9.570 -4.977 -17.568 1.00 85.69 247 ARG A N 1
ATOM 1940 C CA . ARG A 1 247 ? 8.241 -4.400 -17.789 1.00 85.69 247 ARG A CA 1
ATOM 1941 C C . ARG A 1 247 ? 8.046 -3.086 -17.036 1.00 85.69 247 ARG A C 1
ATOM 1943 O O . ARG A 1 247 ? 7.577 -2.126 -17.635 1.00 85.69 247 ARG A O 1
ATOM 1950 N N . LEU A 1 248 ? 8.442 -3.022 -15.764 1.00 87.00 248 LEU A N 1
ATOM 1951 C CA . LEU A 1 248 ? 8.338 -1.800 -14.961 1.00 87.00 248 LEU A CA 1
ATOM 1952 C C . LEU A 1 248 ? 9.217 -0.677 -15.515 1.00 87.00 248 LEU A C 1
ATOM 1954 O O . LEU A 1 248 ? 8.742 0.447 -15.658 1.00 87.00 248 LEU A O 1
ATOM 1958 N N . CYS A 1 249 ? 10.475 -0.963 -15.865 1.00 86.12 249 CYS A N 1
ATOM 1959 C CA . CYS A 1 249 ? 11.357 0.050 -16.440 1.00 86.12 249 CYS A CA 1
ATOM 1960 C C . CYS A 1 249 ? 10.849 0.555 -17.795 1.00 86.12 249 CYS A C 1
ATOM 1962 O O . CYS A 1 249 ? 10.846 1.760 -18.039 1.00 86.12 249 CYS A O 1
ATOM 1964 N N . TYR A 1 250 ? 10.395 -0.353 -18.659 1.00 84.25 250 TYR A N 1
ATOM 1965 C CA . TYR A 1 250 ? 9.859 -0.021 -19.976 1.00 84.25 250 TYR A CA 1
ATOM 1966 C C . TYR A 1 250 ? 8.555 0.790 -19.878 1.00 84.25 250 TYR A C 1
ATOM 1968 O O . TYR A 1 250 ? 8.400 1.809 -20.554 1.00 84.25 250 TYR A O 1
ATOM 1976 N N . GLU A 1 251 ? 7.624 0.392 -19.006 1.00 85.00 251 GLU A N 1
ATOM 1977 C CA . GLU A 1 251 ? 6.389 1.147 -18.766 1.00 85.00 251 GLU A CA 1
ATOM 1978 C C . GLU A 1 251 ? 6.689 2.534 -18.183 1.00 85.00 251 GLU A C 1
ATOM 1980 O O . GLU A 1 251 ? 6.157 3.526 -18.675 1.00 85.00 251 GLU A O 1
ATOM 1985 N N . LEU A 1 252 ? 7.591 2.646 -17.203 1.00 84.44 252 LEU A N 1
ATOM 1986 C CA . LEU A 1 252 ? 7.960 3.945 -16.635 1.00 84.44 252 LEU A CA 1
ATOM 1987 C C . LEU A 1 252 ? 8.628 4.861 -17.665 1.00 84.44 252 LEU A C 1
ATOM 1989 O O . LEU A 1 252 ? 8.223 6.015 -17.769 1.00 84.44 252 LEU A O 1
ATOM 1993 N N . LEU A 1 253 ? 9.573 4.356 -18.468 1.00 82.25 253 LEU A N 1
ATOM 1994 C CA . LEU A 1 253 ? 10.227 5.139 -19.526 1.00 82.25 253 LEU A CA 1
ATOM 1995 C C . LEU A 1 253 ? 9.250 5.637 -20.591 1.00 82.25 253 LEU A C 1
ATOM 1997 O O . LEU A 1 253 ? 9.426 6.733 -21.126 1.00 82.25 253 LEU A O 1
ATOM 2001 N N . THR A 1 254 ? 8.232 4.838 -20.911 1.00 77.00 254 THR A N 1
ATOM 2002 C CA . THR A 1 254 ? 7.247 5.189 -21.941 1.00 77.00 254 THR A CA 1
ATOM 2003 C C . THR A 1 254 ? 6.149 6.113 -21.412 1.00 77.00 254 THR A C 1
ATOM 2005 O O . THR A 1 254 ? 5.685 6.968 -22.163 1.00 77.00 254 THR A O 1
ATOM 2008 N N . LEU A 1 255 ? 5.780 6.018 -20.129 1.00 73.06 255 LEU A N 1
ATOM 2009 C CA . LEU A 1 255 ? 4.708 6.817 -19.519 1.00 73.06 255 LEU A CA 1
ATOM 2010 C C . LEU A 1 255 ? 5.170 8.173 -18.965 1.00 73.06 255 LEU A C 1
ATOM 2012 O O . LEU A 1 255 ? 4.396 9.130 -18.990 1.00 73.06 255 LEU A O 1
ATOM 2016 N N . ARG A 1 256 ? 6.397 8.285 -18.440 1.00 65.69 256 ARG A N 1
ATOM 2017 C CA . ARG A 1 256 ? 6.891 9.524 -17.815 1.00 65.69 256 ARG A CA 1
ATOM 2018 C C . ARG A 1 256 ? 8.401 9.643 -17.958 1.00 65.69 256 ARG A C 1
ATOM 2020 O O . ARG A 1 256 ? 9.128 8.695 -17.693 1.00 65.69 256 ARG A O 1
ATOM 2027 N N . THR A 1 257 ? 8.895 10.834 -18.265 1.00 63.19 257 THR A N 1
ATOM 2028 C CA . THR A 1 257 ? 10.330 11.115 -18.196 1.00 63.19 257 THR A CA 1
ATOM 2029 C C . THR A 1 257 ? 10.573 12.400 -17.430 1.00 63.19 257 THR A C 1
ATOM 2031 O O . THR A 1 257 ? 9.943 13.427 -17.669 1.00 63.19 257 THR A O 1
ATOM 2034 N N . SER A 1 258 ? 11.428 12.269 -16.421 1.00 72.44 258 SER A N 1
ATOM 2035 C CA . SER A 1 258 ? 12.266 13.352 -15.934 1.00 72.44 258 SER A CA 1
ATOM 2036 C C . SER A 1 258 ? 13.705 12.970 -16.282 1.00 72.44 258 SER A C 1
ATOM 2038 O O . SER A 1 258 ? 14.005 11.766 -16.354 1.00 72.44 258 SER A O 1
ATOM 2040 N N . PRO A 1 259 ? 14.630 13.923 -16.465 1.00 72.88 259 PRO A N 1
ATOM 2041 C CA . PRO A 1 259 ? 15.984 13.599 -16.912 1.00 72.88 259 PRO A CA 1
ATOM 2042 C C . PRO A 1 259 ? 16.692 12.683 -15.903 1.00 72.88 259 PRO A C 1
ATOM 2044 O O . PRO A 1 259 ? 17.408 11.756 -16.272 1.00 72.88 259 PRO A O 1
ATOM 2047 N N . LEU A 1 260 ? 16.395 12.886 -14.617 1.00 79.50 260 LEU A N 1
ATOM 2048 C CA . LEU A 1 260 ? 16.950 12.135 -13.495 1.00 79.50 260 LEU A CA 1
ATOM 2049 C C . LEU A 1 260 ? 16.349 10.731 -13.355 1.00 79.50 260 LEU A C 1
ATOM 2051 O O . LEU A 1 260 ? 17.063 9.802 -12.984 1.00 79.50 260 LEU A O 1
ATOM 2055 N N . LEU A 1 261 ? 15.051 10.569 -13.631 1.00 83.06 261 LEU A N 1
ATOM 2056 C CA . LEU A 1 261 ? 14.405 9.256 -13.635 1.00 83.06 261 LEU A CA 1
ATOM 2057 C C . LEU A 1 261 ? 14.876 8.435 -14.840 1.00 83.06 261 LEU A C 1
ATOM 2059 O O . LEU A 1 261 ? 15.205 7.261 -14.692 1.00 83.06 261 LEU A O 1
ATOM 2063 N N . THR A 1 262 ? 14.961 9.071 -16.010 1.00 82.62 262 THR A N 1
ATOM 2064 C CA . THR A 1 262 ? 15.418 8.451 -17.262 1.00 82.62 262 THR A CA 1
ATOM 2065 C C . THR A 1 262 ? 16.822 7.879 -17.103 1.00 82.62 262 THR A C 1
ATOM 2067 O O . THR A 1 262 ? 17.047 6.726 -17.449 1.00 82.62 262 THR A O 1
ATOM 2070 N N . GLU A 1 263 ? 17.738 8.634 -16.489 1.00 83.38 263 GLU A N 1
ATOM 2071 C CA . GLU A 1 263 ? 19.093 8.169 -16.173 1.00 83.38 263 GLU A CA 1
ATOM 2072 C C . GLU A 1 263 ? 19.086 6.872 -15.343 1.00 83.38 263 GLU A C 1
ATOM 2074 O O . GLU A 1 263 ? 19.803 5.924 -15.660 1.00 83.38 263 GLU A O 1
ATOM 2079 N N . VAL A 1 264 ? 18.257 6.785 -14.296 1.00 85.44 264 VAL A N 1
ATOM 2080 C CA . VAL A 1 264 ? 18.177 5.575 -13.459 1.00 85.44 264 VAL A CA 1
ATOM 2081 C C . VAL A 1 264 ? 17.579 4.404 -14.241 1.00 85.44 264 VAL A C 1
ATOM 2083 O O . VAL A 1 264 ? 18.131 3.306 -14.211 1.00 85.44 264 VAL A O 1
ATOM 2086 N N . LEU A 1 265 ? 16.473 4.624 -14.954 1.00 86.56 265 LEU A N 1
ATOM 2087 C CA . LEU A 1 265 ? 15.751 3.565 -15.666 1.00 86.56 265 LEU A CA 1
ATOM 2088 C C . LEU A 1 265 ? 16.555 2.981 -16.829 1.00 86.56 265 LEU A C 1
ATOM 2090 O O . LEU A 1 265 ? 16.563 1.767 -17.023 1.00 86.56 265 LEU A O 1
ATOM 2094 N N . VAL A 1 266 ? 17.251 3.832 -17.580 1.00 85.69 266 VAL A N 1
ATOM 2095 C CA . VAL A 1 266 ? 18.099 3.418 -18.700 1.00 85.69 266 VAL A CA 1
ATOM 2096 C C . VAL A 1 266 ? 19.295 2.601 -18.201 1.00 85.69 266 VAL A C 1
ATOM 2098 O O . VAL A 1 266 ? 19.575 1.543 -18.757 1.00 85.69 266 VAL A O 1
ATOM 2101 N N . ASN A 1 267 ? 19.923 3.000 -17.088 1.00 85.75 267 ASN A N 1
ATOM 2102 C CA . ASN A 1 267 ? 20.976 2.202 -16.449 1.00 85.75 267 ASN A CA 1
ATOM 2103 C C . ASN A 1 267 ? 20.456 0.845 -15.936 1.00 85.75 267 ASN A C 1
ATOM 2105 O O . ASN A 1 267 ? 21.125 -0.174 -16.106 1.00 85.75 267 ASN A O 1
ATOM 2109 N N . GLN A 1 268 ? 19.256 0.807 -15.342 1.00 85.62 268 GLN A N 1
ATOM 2110 C CA . GLN A 1 268 ? 18.630 -0.443 -14.893 1.00 85.62 268 GLN A CA 1
ATOM 2111 C C . GLN A 1 268 ? 18.293 -1.373 -16.066 1.00 85.62 268 GLN A C 1
ATOM 2113 O O . GLN A 1 268 ? 18.553 -2.570 -15.984 1.00 85.62 268 GLN A O 1
ATOM 2118 N N . LEU A 1 269 ? 17.764 -0.846 -17.175 1.00 84.00 269 LEU A N 1
ATOM 2119 C CA . LEU A 1 269 ? 17.538 -1.632 -18.394 1.00 84.00 269 LEU A CA 1
ATOM 2120 C C . LEU A 1 269 ? 18.844 -2.093 -19.036 1.00 84.00 269 LEU A C 1
ATOM 2122 O O . LEU A 1 269 ? 18.928 -3.245 -19.443 1.00 84.00 269 LEU A O 1
ATOM 2126 N N . GLY A 1 270 ? 19.865 -1.238 -19.083 1.00 82.50 270 GLY A N 1
ATOM 2127 C CA . GLY A 1 270 ? 21.183 -1.593 -19.605 1.00 82.50 270 GLY A CA 1
ATOM 2128 C C . GLY A 1 270 ? 21.811 -2.771 -18.863 1.00 82.50 270 GLY A C 1
ATOM 2129 O O . GLY A 1 270 ? 22.391 -3.641 -19.497 1.00 82.50 270 GLY A O 1
ATOM 2130 N N . PHE A 1 271 ? 21.633 -2.857 -17.541 1.00 82.56 271 PHE A N 1
ATOM 2131 C CA . PHE A 1 271 ? 22.098 -4.007 -16.757 1.00 82.56 271 PHE A CA 1
ATOM 2132 C C . PHE A 1 271 ? 21.307 -5.300 -17.037 1.00 82.56 271 PHE A C 1
ATOM 2134 O O . PHE A 1 271 ? 21.828 -6.398 -16.846 1.00 82.56 271 PHE A O 1
ATOM 2141 N N . LEU A 1 272 ? 20.046 -5.181 -17.465 1.00 81.62 272 LEU A N 1
ATOM 2142 C CA . LEU A 1 272 ? 19.178 -6.324 -17.768 1.00 81.62 272 LEU A CA 1
ATOM 2143 C C . LEU A 1 272 ? 19.387 -6.861 -19.186 1.00 81.62 272 LEU A C 1
ATOM 2145 O O . LEU A 1 272 ? 19.263 -8.065 -19.399 1.00 81.62 272 LEU A O 1
ATOM 2149 N N . ILE A 1 273 ? 19.686 -5.983 -20.144 1.00 80.00 273 ILE A N 1
ATOM 2150 C CA . ILE A 1 273 ? 19.853 -6.309 -21.563 1.00 80.00 273 ILE A CA 1
ATOM 2151 C C . ILE A 1 273 ? 21.295 -6.792 -21.798 1.00 80.00 273 ILE A C 1
ATOM 2153 O O . ILE A 1 273 ? 22.148 -6.063 -22.299 1.00 80.00 273 ILE A O 1
ATOM 2157 N N . ASN A 1 274 ? 21.558 -8.042 -21.415 1.00 80.19 274 ASN A N 1
ATOM 2158 C CA . ASN A 1 274 ? 22.808 -8.763 -21.697 1.00 80.19 274 ASN A CA 1
ATOM 2159 C C . ASN A 1 274 ? 22.574 -9.842 -22.763 1.00 80.19 274 ASN A C 1
ATOM 2161 O O . ASN A 1 274 ? 21.427 -10.171 -23.046 1.00 80.19 274 ASN A O 1
ATOM 2165 N N . GLU A 1 275 ? 23.632 -10.450 -23.310 1.00 70.88 275 GLU A N 1
ATOM 2166 C CA . GLU A 1 275 ? 23.512 -11.515 -24.328 1.00 70.88 275 GLU A CA 1
ATOM 2167 C C . GLU A 1 275 ? 22.586 -12.667 -23.886 1.00 70.88 275 GLU A C 1
ATOM 2169 O O . GLU A 1 275 ? 21.736 -13.104 -24.658 1.00 70.88 275 GLU A O 1
ATOM 2174 N N . GLU A 1 276 ? 22.631 -13.053 -22.607 1.00 75.50 276 GLU A N 1
ATOM 2175 C CA . GLU A 1 276 ? 21.722 -14.050 -22.015 1.00 75.50 276 GLU A CA 1
ATOM 2176 C C . GLU A 1 276 ? 20.237 -13.637 -22.074 1.00 75.50 276 GLU A C 1
ATOM 2178 O O . GLU A 1 276 ? 19.350 -14.479 -22.204 1.00 75.50 276 GLU A O 1
ATOM 2183 N N . PHE A 1 277 ? 19.927 -12.338 -22.002 1.00 80.06 277 PHE A N 1
ATOM 2184 C CA . PHE A 1 277 ? 18.550 -11.844 -22.095 1.00 80.06 277 PHE A CA 1
ATOM 2185 C C . PHE A 1 277 ? 17.981 -12.026 -23.504 1.00 80.06 277 PHE A C 1
ATOM 2187 O O . PHE A 1 277 ? 16.800 -12.352 -23.637 1.00 80.06 277 PHE A O 1
ATOM 2194 N N . LEU A 1 278 ? 18.809 -11.851 -24.542 1.00 79.31 278 LEU A N 1
ATOM 2195 C CA . LEU A 1 278 ? 18.388 -12.061 -25.930 1.00 79.31 278 LEU A CA 1
ATOM 2196 C C . LEU A 1 278 ? 18.016 -13.524 -26.186 1.00 79.31 278 LEU A C 1
ATOM 2198 O O . LEU A 1 278 ? 17.047 -13.789 -26.896 1.00 79.31 278 LEU A O 1
ATOM 2202 N N . GLU A 1 279 ? 18.760 -14.461 -25.599 1.00 77.25 279 GLU A N 1
ATOM 2203 C CA . GLU A 1 279 ? 18.504 -15.894 -25.762 1.00 77.25 279 GLU A CA 1
ATOM 2204 C C . GLU A 1 279 ? 17.270 -16.358 -24.980 1.00 77.25 279 GLU A C 1
ATOM 2206 O O . GLU A 1 279 ? 16.490 -17.173 -25.475 1.00 77.25 279 GLU A O 1
ATOM 2211 N N . VAL A 1 280 ? 17.066 -15.833 -23.768 1.00 83.69 280 VAL A N 1
ATOM 2212 C CA . VAL A 1 280 ? 15.994 -16.291 -22.870 1.00 83.69 280 VAL A CA 1
ATOM 2213 C C . VAL A 1 280 ? 14.655 -15.583 -23.137 1.00 83.69 280 VAL A C 1
ATOM 2215 O O . VAL A 1 280 ? 13.602 -16.191 -22.936 1.00 83.69 280 VAL A O 1
ATOM 2218 N N . TYR A 1 281 ? 14.657 -14.327 -23.605 1.00 82.50 281 TYR A N 1
ATOM 2219 C CA . TYR A 1 281 ? 13.442 -13.513 -23.779 1.00 82.50 281 TYR A CA 1
ATOM 2220 C C . TYR A 1 281 ? 13.379 -12.774 -25.135 1.00 82.50 281 TYR A C 1
ATOM 2222 O O . TYR A 1 281 ? 13.329 -11.537 -25.168 1.00 82.50 281 TYR A O 1
ATOM 2230 N N . PRO A 1 282 ? 13.301 -13.496 -26.268 1.00 81.56 282 PRO A N 1
ATOM 2231 C CA . PRO A 1 282 ? 13.288 -12.889 -27.602 1.00 81.56 282 PRO A CA 1
ATOM 2232 C C . PRO A 1 282 ? 12.082 -11.963 -27.838 1.00 81.56 282 PRO A C 1
ATOM 2234 O O . PRO A 1 282 ? 12.222 -10.926 -28.479 1.00 81.56 282 PRO A O 1
ATOM 2237 N N . GLU A 1 283 ? 10.915 -12.273 -27.262 1.00 83.69 283 GLU A N 1
ATOM 2238 C CA . GLU A 1 283 ? 9.706 -11.439 -27.384 1.00 83.69 283 GLU A CA 1
ATOM 2239 C C . GLU A 1 283 ? 9.881 -10.053 -26.743 1.00 83.69 283 GLU A C 1
ATOM 2241 O O . GLU A 1 283 ? 9.461 -9.039 -27.302 1.00 83.69 283 GLU A O 1
ATOM 2246 N N . LEU A 1 284 ? 10.532 -9.990 -25.573 1.00 82.69 284 LEU A N 1
ATOM 2247 C CA . LEU A 1 284 ? 10.802 -8.722 -24.890 1.00 82.69 284 LEU A CA 1
ATOM 2248 C C . LEU A 1 284 ? 11.847 -7.912 -25.661 1.00 82.69 284 LEU A C 1
ATOM 2250 O O . LEU A 1 284 ? 11.720 -6.697 -25.772 1.00 82.69 284 LEU A O 1
ATOM 2254 N N . TRP A 1 285 ? 12.849 -8.581 -26.233 1.00 81.00 285 TRP A N 1
ATOM 2255 C CA . TRP A 1 285 ? 13.850 -7.948 -27.088 1.00 81.00 285 TRP A CA 1
ATOM 2256 C C . TRP A 1 285 ? 13.235 -7.337 -28.356 1.00 81.00 285 TRP A C 1
ATOM 2258 O O . TRP A 1 285 ? 13.504 -6.175 -28.676 1.00 81.00 285 TRP A O 1
ATOM 2268 N N . GLU A 1 286 ? 12.360 -8.071 -29.047 1.00 81.50 286 GLU A N 1
ATOM 2269 C CA . GLU A 1 286 ? 11.629 -7.548 -30.206 1.00 81.50 286 GLU A CA 1
ATOM 2270 C C . GLU A 1 286 ? 10.742 -6.359 -29.828 1.00 81.50 286 GLU A C 1
ATOM 2272 O O . GLU A 1 286 ? 10.685 -5.374 -30.568 1.00 81.50 286 GLU A O 1
ATOM 2277 N N . GLN A 1 287 ? 10.108 -6.401 -28.653 1.00 82.25 287 GLN A N 1
ATOM 2278 C CA . GLN A 1 287 ? 9.324 -5.283 -28.137 1.00 82.25 287 GLN A CA 1
ATOM 2279 C C . GLN A 1 287 ? 10.176 -4.015 -27.949 1.00 82.25 287 GLN A C 1
ATOM 2281 O O . GLN A 1 287 ? 9.730 -2.925 -28.306 1.00 82.25 287 GLN A O 1
ATOM 2286 N N . ILE A 1 288 ? 11.406 -4.118 -27.433 1.00 81.69 288 ILE A N 1
ATOM 2287 C CA . ILE A 1 288 ? 12.313 -2.958 -27.337 1.00 81.69 288 ILE A CA 1
ATOM 2288 C C . ILE A 1 288 ? 12.663 -2.442 -28.732 1.00 81.69 288 ILE A C 1
ATOM 2290 O O . ILE A 1 288 ? 12.582 -1.241 -28.982 1.00 81.69 288 ILE A O 1
ATOM 2294 N N . CYS A 1 289 ? 13.045 -3.340 -29.640 1.00 78.62 289 CYS A N 1
ATOM 2295 C CA . CYS A 1 289 ? 13.534 -2.963 -30.964 1.00 78.62 289 CYS A CA 1
ATOM 2296 C C . CYS A 1 289 ? 12.455 -2.283 -31.822 1.00 78.62 289 CYS A C 1
ATOM 2298 O O . CYS A 1 289 ? 12.778 -1.368 -32.581 1.00 78.62 289 CYS A O 1
ATOM 2300 N N . ASN A 1 290 ? 11.199 -2.725 -31.705 1.00 80.06 290 ASN A N 1
ATOM 2301 C CA . ASN A 1 290 ? 10.090 -2.263 -32.543 1.00 80.06 290 ASN A CA 1
ATOM 2302 C C . ASN A 1 290 ? 9.228 -1.188 -31.854 1.00 80.06 290 ASN A C 1
ATOM 2304 O O . ASN A 1 290 ? 8.902 -0.173 -32.469 1.00 80.06 290 ASN A O 1
ATOM 2308 N N . ASP A 1 291 ? 8.863 -1.375 -30.580 1.00 80.75 291 ASP A N 1
ATOM 2309 C CA . ASP A 1 291 ? 7.843 -0.538 -29.931 1.00 80.75 291 ASP A CA 1
ATOM 2310 C C . ASP A 1 291 ? 8.430 0.657 -29.173 1.00 80.75 291 ASP A C 1
ATOM 2312 O O . ASP A 1 291 ? 7.737 1.666 -29.010 1.00 80.75 291 ASP A O 1
ATOM 2316 N N . LEU A 1 292 ? 9.666 0.563 -28.661 1.00 81.88 292 LEU A N 1
ATOM 2317 C CA . LEU A 1 292 ? 10.261 1.650 -27.871 1.00 81.88 292 LEU A CA 1
ATOM 2318 C C . LEU A 1 292 ? 10.397 2.948 -28.690 1.00 81.88 292 LEU A C 1
ATOM 2320 O O . LEU A 1 292 ? 9.918 3.977 -28.204 1.00 81.88 292 LEU A O 1
ATOM 2324 N N . PRO A 1 293 ? 10.948 2.937 -29.924 1.00 79.88 293 PRO A N 1
ATOM 2325 C CA . PRO A 1 293 ? 11.043 4.148 -30.739 1.00 79.88 293 PRO A CA 1
ATOM 2326 C C . PRO A 1 293 ? 9.667 4.753 -31.038 1.00 79.88 293 PRO A C 1
ATOM 2328 O O . PRO A 1 293 ? 9.473 5.952 -30.865 1.00 79.88 293 PRO A O 1
ATOM 2331 N N . LEU A 1 294 ? 8.686 3.912 -31.387 1.00 80.25 294 LEU A N 1
ATOM 2332 C CA . LEU A 1 294 ? 7.324 4.341 -31.722 1.00 80.25 294 LEU A CA 1
ATOM 2333 C C . LEU A 1 294 ? 6.588 4.975 -30.536 1.00 80.25 294 LEU A C 1
ATOM 2335 O O . LEU A 1 294 ? 5.837 5.936 -30.705 1.00 80.25 294 LEU A O 1
ATOM 2339 N N . LYS A 1 295 ? 6.774 4.448 -29.320 1.00 81.69 295 LYS A N 1
ATOM 2340 C CA . LYS A 1 295 ? 6.162 5.027 -28.114 1.00 81.69 295 LYS A CA 1
ATOM 2341 C C . LYS A 1 295 ? 6.828 6.331 -27.699 1.00 81.69 295 LYS A C 1
ATOM 2343 O O . LYS A 1 295 ? 6.123 7.245 -27.274 1.00 81.69 295 LYS A O 1
ATOM 2348 N N . LEU A 1 296 ? 8.151 6.430 -27.835 1.00 77.88 296 LEU A N 1
ATOM 2349 C CA . LEU A 1 296 ? 8.871 7.681 -27.593 1.00 77.88 296 LEU A CA 1
ATOM 2350 C C . LEU A 1 296 ? 8.441 8.760 -28.595 1.00 77.88 296 LEU A C 1
ATOM 2352 O O . LEU A 1 296 ? 8.154 9.882 -28.183 1.00 77.88 296 LEU A O 1
ATOM 2356 N N . GLU A 1 297 ? 8.315 8.406 -29.875 1.00 79.06 297 GLU A N 1
ATOM 2357 C CA . GLU A 1 297 ? 7.822 9.296 -30.928 1.00 79.06 297 GLU A CA 1
ATOM 2358 C C . GLU A 1 297 ? 6.380 9.746 -30.671 1.00 79.06 297 GLU A C 1
ATOM 2360 O O . GLU A 1 297 ? 6.118 10.946 -30.618 1.00 79.06 297 GLU A O 1
ATOM 2365 N N . ARG A 1 298 ? 5.449 8.813 -30.420 1.00 81.56 298 ARG A N 1
ATOM 2366 C CA . ARG A 1 298 ? 4.045 9.147 -30.119 1.00 81.56 298 ARG A CA 1
ATOM 2367 C C . ARG A 1 298 ? 3.940 10.144 -28.968 1.00 81.56 298 ARG A C 1
ATOM 2369 O O . ARG A 1 298 ? 3.199 11.117 -29.063 1.00 81.56 298 ARG A O 1
ATOM 2376 N N . ARG A 1 299 ? 4.719 9.931 -27.909 1.00 76.69 299 ARG A N 1
ATOM 2377 C CA . ARG A 1 299 ? 4.752 10.820 -26.748 1.00 76.69 299 ARG A CA 1
ATOM 2378 C C . ARG A 1 299 ? 5.316 12.201 -27.085 1.00 76.69 299 ARG A C 1
ATOM 2380 O O . ARG A 1 299 ? 4.807 13.204 -26.587 1.00 76.69 299 ARG A O 1
ATOM 2387 N N . LEU A 1 300 ? 6.366 12.268 -27.905 1.00 77.06 300 LEU A N 1
ATOM 2388 C CA . LEU A 1 300 ? 6.884 13.542 -28.407 1.00 77.06 300 LEU A CA 1
ATOM 2389 C C . LEU A 1 300 ? 5.811 14.276 -29.217 1.00 77.06 300 LEU A C 1
ATOM 2391 O O . LEU A 1 300 ? 5.608 15.461 -28.989 1.00 77.06 300 LEU A O 1
ATOM 2395 N N . CYS A 1 301 ? 5.079 13.583 -30.092 1.00 76.56 301 CYS A N 1
ATOM 2396 C CA . CYS A 1 301 ? 3.977 14.165 -30.862 1.00 76.56 301 CYS A CA 1
ATOM 2397 C C . CYS A 1 301 ? 2.826 14.665 -29.973 1.00 76.56 301 CYS A C 1
ATOM 2399 O O . CYS A 1 301 ? 2.307 15.754 -30.210 1.00 76.56 301 CYS A O 1
ATOM 2401 N N . GLU A 1 302 ? 2.449 13.913 -28.936 1.00 75.31 302 GLU A N 1
ATOM 2402 C CA . GLU A 1 302 ? 1.432 14.328 -27.958 1.00 75.31 302 GLU A CA 1
ATOM 2403 C C . GLU A 1 302 ? 1.850 15.606 -27.210 1.00 75.31 302 GLU A C 1
ATOM 2405 O O . GLU A 1 302 ? 1.033 16.509 -27.040 1.00 75.31 302 GLU A O 1
ATOM 2410 N N . ARG A 1 303 ? 3.132 15.725 -26.835 1.00 70.88 303 ARG A N 1
ATOM 2411 C CA . ARG A 1 303 ? 3.692 16.931 -26.195 1.00 70.88 303 ARG A CA 1
ATOM 2412 C C . ARG A 1 303 ? 3.984 18.084 -27.151 1.00 70.88 303 ARG A C 1
ATOM 2414 O O . ARG A 1 303 ? 4.055 19.216 -26.707 1.00 70.88 303 ARG A O 1
ATOM 2421 N N . LEU A 1 304 ? 4.179 17.819 -28.440 1.00 70.81 304 LEU A N 1
ATOM 2422 C CA . LEU A 1 304 ? 4.268 18.856 -29.476 1.00 70.81 304 LEU A CA 1
ATOM 2423 C C . LEU A 1 304 ? 2.902 19.507 -29.728 1.00 70.81 304 LEU A C 1
ATOM 2425 O O . LEU A 1 304 ? 2.837 20.663 -30.137 1.00 70.81 304 LEU A O 1
ATOM 2429 N N . ALA A 1 305 ? 1.819 18.756 -29.510 1.00 70.44 305 ALA A N 1
ATOM 2430 C CA . ALA A 1 305 ? 0.454 19.249 -29.644 1.00 70.44 305 ALA A CA 1
ATOM 2431 C C . ALA A 1 305 ? -0.004 20.076 -28.428 1.00 70.44 305 ALA A C 1
ATOM 2433 O O . ALA A 1 305 ? -0.837 20.971 -28.589 1.00 70.44 305 ALA A O 1
ATOM 2434 N N . SER A 1 306 ? 0.533 19.816 -27.227 1.00 64.50 306 SER A N 1
ATOM 2435 C CA . SER A 1 306 ? 0.417 20.740 -26.096 1.00 64.50 306 SER A CA 1
ATOM 2436 C C . SER A 1 306 ? 1.444 21.863 -26.261 1.00 64.50 306 SER A C 1
ATOM 2438 O O . SER A 1 306 ? 2.611 21.623 -26.535 1.00 64.50 306 SER A O 1
ATOM 2440 N N . VAL A 1 307 ? 1.037 23.127 -26.142 1.00 60.81 307 VAL A N 1
ATOM 2441 C CA . VAL A 1 307 ? 1.966 24.272 -26.199 1.00 60.81 307 VAL A CA 1
ATOM 2442 C C . VAL A 1 307 ? 2.728 24.350 -24.865 1.00 60.81 307 VAL A C 1
ATOM 2444 O O . VAL A 1 307 ? 2.484 25.243 -24.061 1.00 60.81 307 VAL A O 1
ATOM 2447 N N . ASP A 1 308 ? 3.574 23.357 -24.584 1.00 65.19 308 ASP A N 1
ATOM 2448 C CA . ASP A 1 308 ? 4.344 23.237 -23.341 1.00 65.19 308 ASP A CA 1
ATOM 2449 C C . ASP A 1 308 ? 5.753 23.829 -23.489 1.00 65.19 308 ASP A C 1
ATOM 2451 O O . ASP A 1 308 ? 6.512 23.471 -24.393 1.00 65.19 308 ASP A O 1
ATOM 2455 N N . GLU A 1 309 ? 6.152 24.674 -22.532 1.00 60.88 309 GLU A N 1
ATOM 2456 C CA . GLU A 1 309 ? 7.515 25.227 -22.429 1.00 60.88 309 GLU A CA 1
ATOM 2457 C C . GLU A 1 309 ? 8.582 24.144 -22.141 1.00 60.88 309 GLU A C 1
ATOM 2459 O O . GLU A 1 309 ? 9.775 24.366 -22.343 1.00 60.88 309 GLU A O 1
ATOM 2464 N N . GLU A 1 310 ? 8.170 22.939 -21.726 1.00 64.88 310 GLU A N 1
ATOM 2465 C CA . GLU A 1 310 ? 9.056 21.812 -21.390 1.00 64.88 310 GLU A CA 1
ATOM 2466 C C . GLU A 1 310 ? 9.374 20.873 -22.572 1.00 64.88 310 GLU A C 1
ATOM 2468 O O . GLU A 1 310 ? 10.055 19.855 -22.404 1.00 64.88 310 GLU A O 1
ATOM 2473 N N . LEU A 1 311 ? 8.930 21.204 -23.790 1.00 69.62 311 LEU A N 1
ATOM 2474 C CA . LEU A 1 311 ? 9.144 20.392 -24.994 1.00 69.62 311 LEU A CA 1
ATOM 2475 C C . LEU A 1 311 ? 10.627 20.055 -25.242 1.00 69.62 311 LEU A C 1
ATOM 2477 O O . LEU A 1 311 ? 10.962 18.934 -25.631 1.00 69.62 311 LEU A O 1
ATOM 2481 N N . TRP A 1 312 ? 11.523 21.009 -24.978 1.00 69.94 312 TRP A N 1
ATOM 2482 C CA . TRP A 1 312 ? 12.966 20.817 -25.139 1.00 69.94 312 TRP A CA 1
ATOM 2483 C C . TRP A 1 312 ? 13.505 19.684 -24.257 1.00 69.94 312 TRP A C 1
ATOM 2485 O O . TRP A 1 312 ? 14.305 18.869 -24.717 1.00 69.94 312 TRP A O 1
ATOM 2495 N N . PHE A 1 313 ? 13.025 19.572 -23.014 1.00 72.62 313 PHE A N 1
ATOM 2496 C CA . PHE A 1 313 ? 13.429 18.492 -22.112 1.00 72.62 313 PHE A CA 1
ATOM 2497 C C . PHE A 1 313 ? 12.969 17.133 -22.636 1.00 72.62 313 PHE A C 1
ATOM 2499 O O . PHE A 1 313 ? 13.757 16.191 -22.643 1.00 72.62 313 PHE A O 1
ATOM 2506 N N . ALA A 1 314 ? 11.748 17.045 -23.167 1.00 72.31 314 ALA A N 1
ATOM 2507 C CA . ALA A 1 314 ? 11.221 15.803 -23.728 1.00 72.31 314 ALA A CA 1
ATOM 2508 C C . ALA A 1 314 ? 12.043 15.302 -24.933 1.00 72.31 314 ALA A C 1
ATOM 2510 O O . ALA A 1 314 ? 12.285 14.098 -25.054 1.00 72.31 314 ALA A O 1
ATOM 2511 N N . ILE A 1 315 ? 12.494 16.219 -25.801 1.00 75.50 315 ILE A N 1
ATOM 2512 C CA . ILE A 1 315 ? 13.349 15.904 -26.958 1.00 75.50 315 ILE A CA 1
ATOM 2513 C C . ILE A 1 315 ? 14.721 15.409 -26.492 1.00 75.50 315 ILE A C 1
ATOM 2515 O O . ILE A 1 315 ? 15.182 14.362 -26.948 1.00 75.50 315 ILE A O 1
ATOM 2519 N N . VAL A 1 316 ? 15.358 16.129 -25.563 1.00 77.06 316 VAL A N 1
ATOM 2520 C CA . VAL A 1 316 ? 16.668 15.747 -25.009 1.00 77.06 316 VAL A CA 1
ATOM 2521 C C . VAL A 1 316 ? 16.594 14.385 -24.314 1.00 77.06 316 VAL A C 1
ATOM 2523 O O . VAL A 1 316 ? 17.499 13.568 -24.464 1.00 77.06 316 VAL A O 1
ATOM 2526 N N . GLU A 1 317 ? 15.506 14.099 -23.603 1.00 76.81 317 GLU A N 1
ATOM 2527 C CA . GLU A 1 317 ? 15.278 12.806 -22.951 1.00 76.81 317 GLU A CA 1
ATOM 2528 C C . GLU A 1 317 ? 15.123 11.666 -23.957 1.00 76.81 317 GLU A C 1
ATOM 2530 O O . GLU A 1 317 ? 15.773 10.633 -23.810 1.00 76.81 317 GLU A O 1
ATOM 2535 N N . ALA A 1 318 ? 14.293 11.842 -24.989 1.00 77.12 318 ALA A N 1
ATOM 2536 C CA . ALA A 1 318 ? 14.122 10.826 -26.025 1.00 77.12 318 ALA A CA 1
ATOM 2537 C C . ALA A 1 318 ? 15.442 10.557 -26.765 1.00 77.12 318 ALA A C 1
ATOM 2539 O O . ALA A 1 318 ? 15.804 9.399 -26.979 1.00 77.12 318 ALA A O 1
ATOM 2540 N N . ALA A 1 319 ? 16.199 11.614 -27.076 1.00 78.62 319 ALA A N 1
ATOM 2541 C CA . ALA A 1 319 ? 17.523 11.496 -27.674 1.00 78.62 319 ALA A CA 1
ATOM 2542 C C . ALA A 1 319 ? 18.506 10.759 -26.751 1.00 78.62 319 ALA A C 1
ATOM 2544 O O . ALA A 1 319 ? 19.243 9.897 -27.218 1.00 78.62 319 ALA A O 1
ATOM 2545 N N . HIS A 1 320 ? 18.488 11.041 -25.445 1.00 80.31 320 HIS A N 1
ATOM 2546 C CA . HIS A 1 320 ? 19.341 10.358 -24.472 1.00 80.31 320 HIS A CA 1
ATOM 2547 C C . HIS A 1 320 ? 19.020 8.859 -24.373 1.00 80.31 320 HIS A C 1
ATOM 2549 O O . HIS A 1 320 ? 19.941 8.045 -24.374 1.00 80.31 320 HIS A O 1
ATOM 2555 N N . VAL A 1 321 ? 17.738 8.477 -24.345 1.00 80.69 321 VAL A N 1
ATOM 2556 C CA . VAL A 1 321 ? 17.335 7.059 -24.320 1.00 80.69 321 VAL A CA 1
ATOM 2557 C C . VAL A 1 321 ? 17.836 6.328 -25.56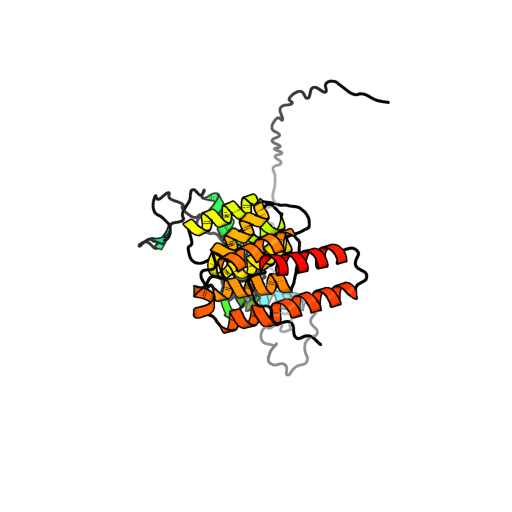6 1.00 80.69 321 VAL A C 1
ATOM 2559 O O . VAL A 1 321 ? 18.431 5.259 -25.448 1.00 80.69 321 VAL A O 1
ATOM 2562 N N . LEU A 1 322 ? 17.630 6.908 -26.751 1.00 79.06 322 LEU A N 1
ATOM 2563 C CA . LEU A 1 322 ? 18.061 6.295 -28.010 1.00 79.06 322 LEU A CA 1
ATOM 2564 C C . LEU A 1 322 ? 19.590 6.221 -28.116 1.00 79.06 322 LEU A C 1
ATOM 2566 O O . LEU A 1 322 ? 20.117 5.184 -28.506 1.00 79.06 322 LEU A O 1
ATOM 2570 N N . ALA A 1 323 ? 20.301 7.275 -27.706 1.00 79.81 323 ALA A N 1
ATOM 2571 C CA . ALA A 1 323 ? 21.762 7.316 -27.723 1.00 79.81 323 ALA A CA 1
ATOM 2572 C C . ALA A 1 323 ? 22.396 6.318 -26.743 1.00 79.81 323 ALA A C 1
ATOM 2574 O O . ALA A 1 323 ? 23.436 5.737 -27.039 1.00 79.81 323 ALA A O 1
ATOM 2575 N N . PHE A 1 324 ? 21.783 6.085 -25.579 1.00 79.31 324 PHE A N 1
ATOM 2576 C CA . PHE A 1 324 ? 22.287 5.083 -24.638 1.00 79.31 324 PHE A CA 1
ATOM 2577 C C . PHE A 1 324 ? 22.192 3.662 -25.211 1.00 79.31 324 PHE A C 1
ATOM 2579 O O . PHE A 1 324 ? 23.064 2.826 -24.976 1.00 79.31 324 PHE A O 1
ATOM 2586 N N . PHE A 1 325 ? 21.150 3.396 -25.997 1.00 77.75 325 PHE A N 1
ATOM 2587 C CA . PHE A 1 325 ? 20.899 2.109 -26.638 1.00 77.75 325 PHE A CA 1
ATOM 2588 C C . PHE A 1 325 ? 21.364 2.057 -28.100 1.00 77.75 325 PHE A C 1
ATOM 2590 O O . PHE A 1 325 ? 20.800 1.309 -28.890 1.00 77.75 325 PHE A O 1
ATOM 2597 N N . ASP A 1 326 ? 22.426 2.779 -28.461 1.00 73.06 326 ASP A N 1
ATOM 2598 C CA . ASP A 1 326 ? 22.963 2.840 -29.836 1.00 73.06 326 ASP A CA 1
ATOM 2599 C C . ASP A 1 326 ? 23.331 1.459 -30.427 1.00 73.06 326 ASP A C 1
ATOM 2601 O O . ASP A 1 326 ? 23.323 1.238 -31.634 1.00 73.06 326 ASP A O 1
ATOM 2605 N N . LYS A 1 327 ? 23.599 0.470 -29.567 1.00 71.81 327 LYS A N 1
ATOM 2606 C CA . LYS A 1 327 ? 23.882 -0.916 -29.979 1.00 71.81 327 LYS A CA 1
ATOM 2607 C C . LYS A 1 327 ? 22.629 -1.739 -30.309 1.00 71.81 327 LYS A C 1
ATOM 2609 O O . LYS A 1 327 ? 22.764 -2.851 -30.817 1.00 71.81 327 LYS A O 1
ATOM 2614 N N . ILE A 1 328 ? 21.431 -1.247 -29.989 1.00 76.44 328 ILE A N 1
ATOM 2615 C CA . ILE A 1 328 ? 20.168 -1.942 -30.252 1.00 76.44 328 ILE A CA 1
ATOM 2616 C C . ILE A 1 328 ? 19.728 -1.640 -31.692 1.00 76.44 328 ILE A C 1
ATOM 2618 O O . ILE A 1 328 ? 19.618 -0.472 -32.066 1.00 76.44 328 ILE A O 1
ATOM 2622 N N . PRO A 1 329 ? 19.430 -2.663 -32.515 1.00 74.56 329 PRO A N 1
ATOM 2623 C CA . PRO A 1 329 ? 18.974 -2.470 -33.885 1.00 74.56 329 PRO A CA 1
ATOM 2624 C C . PRO A 1 329 ? 17.503 -2.028 -33.904 1.00 74.56 329 PRO A C 1
ATOM 2626 O O . PRO A 1 329 ? 16.602 -2.820 -34.194 1.00 74.56 329 PRO A O 1
ATOM 2629 N N . PHE A 1 330 ? 17.250 -0.759 -33.582 1.00 77.38 330 PHE A N 1
ATOM 2630 C CA . PHE A 1 330 ? 15.912 -0.178 -33.615 1.00 77.38 330 PHE A CA 1
ATOM 2631 C C . PHE A 1 330 ? 15.318 -0.251 -35.024 1.00 77.38 330 PHE A C 1
ATOM 2633 O O . PHE A 1 330 ? 15.905 0.223 -36.000 1.00 77.38 330 PHE A O 1
ATOM 2640 N N . ARG A 1 331 ? 14.124 -0.833 -35.131 1.00 71.25 331 ARG A N 1
ATOM 2641 C CA . ARG A 1 331 ? 13.381 -0.940 -36.387 1.00 71.25 331 ARG A CA 1
ATOM 2642 C C . ARG A 1 331 ? 12.297 0.119 -36.389 1.00 71.25 331 ARG A C 1
ATOM 2644 O O . ARG A 1 331 ? 11.171 -0.124 -35.969 1.00 71.25 331 ARG A O 1
ATOM 2651 N N . VAL A 1 332 ? 12.647 1.310 -36.858 1.00 65.06 332 VAL A N 1
ATOM 2652 C CA . VAL A 1 332 ? 11.656 2.363 -37.079 1.00 65.06 332 VAL A CA 1
ATOM 2653 C C . VAL A 1 332 ? 10.983 2.084 -38.426 1.00 65.06 332 VAL A C 1
ATOM 2655 O O . VAL A 1 332 ? 11.680 2.054 -39.446 1.00 65.06 332 VAL A O 1
ATOM 2658 N N . PRO A 1 333 ? 9.663 1.828 -38.477 1.00 58.16 333 PRO A N 1
ATOM 2659 C CA . PRO A 1 333 ? 8.965 1.734 -39.745 1.00 58.16 333 PRO A CA 1
ATOM 2660 C C . PRO A 1 333 ? 8.951 3.130 -40.369 1.00 58.16 333 PRO A C 1
ATOM 2662 O O . PRO A 1 333 ? 8.132 3.967 -40.005 1.00 58.16 333 PRO A O 1
ATOM 2665 N N . TYR A 1 334 ? 9.874 3.390 -41.294 1.00 52.00 334 TYR A N 1
ATOM 2666 C CA . TYR A 1 334 ? 9.813 4.575 -42.143 1.00 52.00 334 TYR A CA 1
ATOM 2667 C C . TYR A 1 334 ? 8.455 4.590 -42.859 1.00 52.00 334 TYR A C 1
ATOM 2669 O O . TYR A 1 334 ? 8.168 3.706 -43.673 1.00 52.00 334 TYR A O 1
ATOM 2677 N N . LYS A 1 335 ? 7.623 5.583 -42.546 1.00 44.50 335 LYS A N 1
ATOM 2678 C CA . LYS A 1 335 ? 6.491 6.004 -43.368 1.00 44.50 335 LYS A CA 1
ATOM 2679 C C . LYS A 1 335 ? 6.504 7.507 -43.531 1.00 44.50 335 LYS A C 1
ATOM 2681 O O . LYS A 1 335 ? 6.667 8.193 -42.502 1.00 44.50 335 LYS A O 1
#

pLDDT: mean 70.68, std 18.98, range [23.83, 93.75]